Protein AF-A0A9X4KJI0-F1 (afdb_monomer)

Structure (mmCIF, N/CA/C/O backbone):
data_AF-A0A9X4KJI0-F1
#
_entry.id   AF-A0A9X4KJI0-F1
#
loop_
_atom_site.group_PDB
_atom_site.id
_atom_site.type_symbol
_atom_site.label_atom_id
_atom_site.label_alt_id
_atom_site.label_comp_id
_atom_site.label_asym_id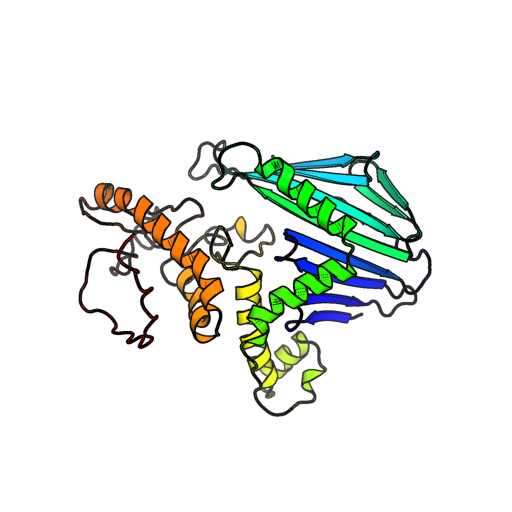
_atom_site.label_entity_id
_atom_site.label_seq_id
_atom_site.pdbx_PDB_ins_code
_atom_site.Cartn_x
_atom_site.Cartn_y
_atom_site.Cartn_z
_atom_site.occupancy
_atom_site.B_iso_or_equiv
_atom_site.auth_seq_id
_atom_site.auth_comp_id
_atom_site.auth_asym_id
_atom_site.auth_atom_id
_atom_site.pdbx_PDB_model_num
ATOM 1 N N . MET A 1 1 ? -2.055 -10.958 25.029 1.00 87.56 1 MET A N 1
ATOM 2 C CA . MET A 1 1 ? -2.330 -10.047 23.906 1.00 87.56 1 MET A CA 1
ATOM 3 C C . MET A 1 1 ? -2.123 -10.845 22.645 1.00 87.56 1 MET A C 1
ATOM 5 O O . MET A 1 1 ? -1.211 -11.667 22.618 1.00 87.56 1 MET A O 1
ATOM 9 N N . THR A 1 2 ? -2.909 -10.594 21.612 1.00 92.44 2 THR A N 1
ATOM 10 C CA . THR A 1 2 ? -2.775 -11.272 20.323 1.00 92.44 2 THR A CA 1
ATOM 11 C C . THR A 1 2 ? -2.597 -10.244 19.217 1.00 92.44 2 THR A C 1
ATOM 13 O O . THR A 1 2 ? -3.123 -9.131 19.290 1.00 92.44 2 THR A O 1
ATOM 16 N N . ARG A 1 3 ? -1.803 -10.603 18.208 1.00 95.56 3 ARG A N 1
ATOM 17 C CA . ARG A 1 3 ? -1.672 -9.859 16.956 1.00 95.56 3 ARG A CA 1
ATOM 18 C C . ARG A 1 3 ? -1.648 -10.855 15.812 1.00 95.56 3 ARG A C 1
ATOM 20 O O . ARG A 1 3 ? -0.972 -11.875 15.919 1.00 95.56 3 ARG A O 1
ATOM 27 N N . GLU A 1 4 ? -2.346 -10.543 14.738 1.00 96.38 4 GLU A N 1
ATOM 28 C CA . GLU A 1 4 ? -2.443 -11.412 13.575 1.00 96.38 4 GLU A CA 1
ATOM 29 C C . GLU A 1 4 ? -2.526 -10.593 12.291 1.00 96.38 4 GLU A C 1
ATOM 31 O O . GLU A 1 4 ? -2.974 -9.446 12.285 1.00 96.38 4 GLU A O 1
ATOM 36 N N . LEU A 1 5 ? -2.057 -11.202 11.209 1.00 98.06 5 LEU A N 1
ATOM 37 C CA . LEU A 1 5 ? -2.334 -10.782 9.847 1.00 98.06 5 LEU A CA 1
ATOM 38 C C . LEU A 1 5 ? -3.052 -11.955 9.185 1.00 98.06 5 LEU A C 1
ATOM 40 O O . LEU A 1 5 ? -2.433 -12.988 8.929 1.00 98.06 5 LEU A O 1
ATOM 44 N N . ASP A 1 6 ? -4.346 -11.798 8.939 1.00 97.94 6 ASP A N 1
ATOM 45 C CA . ASP A 1 6 ? -5.147 -12.810 8.262 1.00 97.94 6 ASP A CA 1
ATOM 46 C C . ASP A 1 6 ? -4.944 -12.690 6.747 1.00 97.94 6 ASP A C 1
ATOM 48 O O . ASP A 1 6 ? -5.342 -11.703 6.123 1.00 97.94 6 ASP A O 1
ATOM 52 N N . LEU A 1 7 ? -4.315 -13.703 6.143 1.00 98.12 7 LEU A N 1
ATOM 53 C CA . LEU A 1 7 ? -4.046 -13.717 4.707 1.00 98.12 7 LEU A CA 1
ATOM 54 C C . LEU A 1 7 ? -5.302 -13.939 3.863 1.00 98.12 7 LEU A C 1
ATOM 56 O O . LEU A 1 7 ? -5.271 -13.603 2.685 1.00 98.12 7 LEU A O 1
ATOM 60 N N . GLU A 1 8 ? -6.402 -14.463 4.410 1.00 97.44 8 GLU A N 1
ATOM 61 C CA . GLU A 1 8 ? -7.646 -14.642 3.652 1.00 97.44 8 GLU A CA 1
ATOM 62 C C . GLU A 1 8 ? -8.425 -13.344 3.455 1.00 97.44 8 GLU A C 1
ATOM 64 O O . GLU A 1 8 ? -9.220 -13.225 2.513 1.00 97.44 8 GLU A O 1
ATOM 69 N N . THR A 1 9 ? -8.227 -12.391 4.361 1.00 98.44 9 THR A N 1
ATOM 70 C CA . THR A 1 9 ? -8.944 -11.113 4.385 1.00 98.44 9 THR A CA 1
ATOM 71 C C . THR A 1 9 ? -8.022 -9.906 4.210 1.00 98.44 9 THR A C 1
ATOM 73 O O . THR A 1 9 ? -8.511 -8.806 3.959 1.00 98.44 9 THR A O 1
ATOM 76 N N . ALA A 1 10 ? -6.701 -10.101 4.293 1.00 98.50 10 ALA A N 1
ATOM 77 C CA . ALA A 1 10 ? -5.693 -9.043 4.320 1.00 98.50 10 ALA A CA 1
ATOM 78 C C . ALA A 1 10 ? -5.975 -7.997 5.412 1.00 98.50 10 ALA A C 1
ATOM 80 O O . ALA A 1 10 ? -5.885 -6.790 5.174 1.00 98.50 10 ALA A O 1
ATOM 81 N N . LEU A 1 11 ? -6.347 -8.476 6.602 1.00 98.44 11 LEU A N 1
ATOM 82 C CA . LEU A 1 11 ? -6.628 -7.656 7.777 1.00 98.44 11 LEU A CA 1
ATOM 83 C C . LEU A 1 11 ? -5.548 -7.881 8.830 1.00 98.44 11 LEU A C 1
ATOM 85 O O . LEU A 1 11 ? -5.240 -9.015 9.197 1.00 98.44 11 LEU A O 1
ATOM 89 N N . TYR A 1 12 ? -4.993 -6.788 9.344 1.00 98.38 12 TYR A N 1
ATOM 90 C CA . TYR A 1 12 ? -4.248 -6.817 10.594 1.00 98.38 12 TYR A CA 1
ATOM 91 C C . TYR A 1 12 ? -5.228 -6.696 11.755 1.00 98.38 12 TYR A C 1
ATOM 93 O O . TYR A 1 12 ? -6.051 -5.779 11.754 1.00 98.38 12 TYR A O 1
ATOM 101 N N . ALA A 1 13 ? -5.091 -7.542 12.771 1.00 97.69 13 ALA A N 1
ATOM 102 C CA . ALA A 1 13 ? -5.851 -7.434 14.006 1.00 97.69 13 ALA A CA 1
ATOM 103 C C . ALA A 1 13 ? -4.946 -7.494 15.240 1.00 97.69 13 ALA A C 1
ATOM 105 O O . ALA A 1 13 ? -3.906 -8.152 15.267 1.00 97.69 13 ALA A O 1
ATOM 106 N N . PHE A 1 14 ? -5.355 -6.783 16.286 1.00 96.94 14 PHE A N 1
ATOM 107 C CA . PHE A 1 14 ? -4.741 -6.802 17.607 1.00 96.94 14 PHE A CA 1
ATOM 108 C C . PHE A 1 14 ? -5.824 -6.836 18.680 1.00 96.94 14 PHE A C 1
ATOM 110 O O . PHE A 1 14 ? -6.785 -6.070 18.600 1.00 96.94 14 PHE A O 1
ATOM 117 N N . SER A 1 15 ? -5.628 -7.647 19.718 1.00 95.00 15 SER A N 1
ATOM 118 C CA . SER A 1 15 ? -6.463 -7.651 20.922 1.00 95.00 15 SER A CA 1
ATOM 119 C C . SER A 1 15 ? -5.597 -7.632 22.179 1.00 95.00 15 SER A C 1
ATOM 121 O O . SER A 1 15 ? -4.632 -8.393 22.304 1.00 95.00 15 SER A O 1
ATOM 123 N N . SER A 1 16 ? -5.949 -6.776 23.137 1.00 93.06 16 SER A N 1
ATOM 124 C CA . SER A 1 16 ? -5.404 -6.843 24.493 1.00 93.06 16 SER A CA 1
ATOM 125 C C . SER A 1 16 ? -6.226 -7.796 25.366 1.00 93.06 16 SER A C 1
ATOM 127 O O . SER A 1 16 ? -7.436 -7.933 25.186 1.00 93.06 16 SER A O 1
ATOM 129 N N . ASP A 1 17 ? -5.560 -8.443 26.327 1.00 88.12 17 ASP A N 1
ATOM 130 C CA . ASP A 1 17 ? -6.188 -9.404 27.257 1.00 88.12 17 ASP A CA 1
ATOM 131 C C . ASP A 1 17 ? -6.434 -8.775 28.639 1.00 88.12 17 ASP A C 1
ATOM 133 O O . ASP A 1 17 ? -6.766 -9.449 29.613 1.00 88.12 17 ASP A O 1
ATOM 137 N N . ASP A 1 18 ? -6.203 -7.470 28.757 1.00 86.75 18 ASP A N 1
ATOM 138 C CA . ASP A 1 18 ? -6.430 -6.716 29.976 1.00 86.75 18 ASP A CA 1
ATOM 139 C C . ASP A 1 18 ? -7.900 -6.283 30.091 1.00 86.75 18 ASP A C 1
ATOM 141 O O . ASP A 1 18 ? -8.724 -6.465 29.195 1.00 86.75 18 ASP A O 1
ATOM 145 N N . ARG A 1 19 ? -8.247 -5.652 31.216 1.00 78.06 19 ARG A N 1
ATOM 146 C CA . ARG A 1 19 ? -9.625 -5.202 31.470 1.00 78.06 19 ARG A CA 1
ATOM 147 C C . ARG A 1 19 ? -10.110 -4.117 30.503 1.0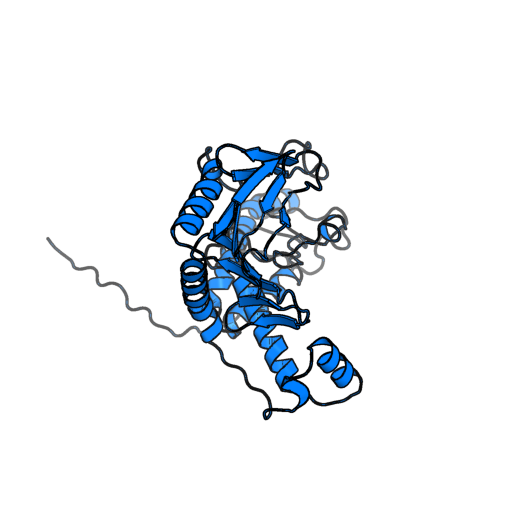0 78.06 19 ARG A C 1
ATOM 149 O O . ARG A 1 19 ? -11.311 -3.871 30.455 1.00 78.06 19 ARG A O 1
ATOM 156 N N . THR A 1 20 ? -9.210 -3.439 29.786 1.00 81.31 20 THR A N 1
ATOM 157 C CA . THR A 1 20 ? -9.602 -2.433 28.789 1.00 81.31 20 THR A CA 1
ATOM 158 C C . THR A 1 20 ? -10.114 -3.077 27.501 1.00 81.31 20 THR A C 1
ATOM 160 O O . THR A 1 20 ? -10.958 -2.479 26.825 1.00 81.31 20 THR A O 1
ATOM 163 N N . GLY A 1 21 ? -9.664 -4.301 27.192 1.00 90.50 21 GLY A N 1
ATOM 164 C CA . GLY A 1 21 ? -10.122 -5.087 26.047 1.00 90.50 21 GLY A CA 1
ATOM 165 C C . GLY A 1 21 ? -10.038 -4.309 24.736 1.00 90.50 21 GLY A C 1
ATOM 166 O O . GLY A 1 21 ? -11.014 -4.263 23.987 1.00 90.50 21 GLY A O 1
ATOM 167 N N . ILE A 1 22 ? -8.918 -3.619 24.507 1.00 94.75 22 ILE A N 1
ATOM 168 C CA . ILE A 1 22 ? -8.689 -2.831 23.299 1.00 94.75 22 ILE A CA 1
ATOM 169 C C . ILE A 1 22 ? -8.536 -3.773 22.115 1.00 94.75 22 ILE A C 1
ATOM 171 O O . ILE A 1 22 ? -7.668 -4.648 22.117 1.00 94.75 22 ILE A O 1
ATOM 175 N N . ARG A 1 23 ? -9.329 -3.532 21.071 1.00 96.81 23 ARG A N 1
ATOM 176 C CA . ARG A 1 23 ? -9.172 -4.194 19.777 1.00 96.81 23 ARG A CA 1
ATOM 177 C C . ARG A 1 23 ? -8.822 -3.181 18.709 1.00 96.81 23 ARG A C 1
ATOM 179 O O . ARG A 1 23 ? -9.367 -2.076 18.698 1.00 96.81 23 ARG A O 1
ATOM 186 N N . ARG A 1 24 ? -7.910 -3.563 17.822 1.00 97.00 24 ARG A N 1
ATOM 187 C CA . ARG A 1 24 ? -7.537 -2.781 16.644 1.00 97.00 24 ARG A CA 1
ATOM 188 C C . ARG A 1 24 ? -7.650 -3.662 15.417 1.00 97.00 24 ARG A C 1
ATOM 190 O O . ARG A 1 24 ? -7.168 -4.787 15.453 1.00 97.00 24 ARG A O 1
ATOM 197 N N . GLU A 1 25 ? -8.231 -3.135 14.356 1.00 98.25 25 GLU A N 1
ATOM 198 C CA . GLU A 1 25 ? -8.211 -3.745 13.027 1.00 98.25 25 GLU A CA 1
ATOM 199 C C . GLU A 1 25 ? -7.651 -2.709 12.044 1.00 98.25 25 GLU A C 1
ATOM 201 O O . GLU A 1 25 ? -7.926 -1.516 12.196 1.00 98.25 25 GLU A O 1
ATOM 206 N N . ALA A 1 26 ? -6.828 -3.120 11.080 1.00 98.56 26 ALA A N 1
ATOM 207 C CA . ALA A 1 26 ? -6.275 -2.232 10.061 1.00 98.56 26 ALA A CA 1
ATOM 208 C C . ALA A 1 26 ? -6.169 -2.920 8.697 1.00 98.56 26 ALA A C 1
ATOM 210 O O . ALA A 1 26 ? -5.887 -4.114 8.612 1.00 98.56 26 ALA A O 1
ATOM 211 N N . LEU A 1 27 ? -6.376 -2.140 7.637 1.00 98.69 27 LEU A N 1
ATOM 212 C CA . LEU A 1 27 ? -6.349 -2.590 6.248 1.00 98.69 27 LEU A CA 1
ATOM 213 C C . LEU A 1 27 ? -5.890 -1.471 5.309 1.00 98.69 27 LEU A C 1
ATOM 215 O O . LEU A 1 27 ? -5.998 -0.290 5.642 1.00 98.69 27 LEU A O 1
ATOM 219 N N . ALA A 1 28 ? -5.418 -1.843 4.121 1.00 98.56 28 ALA A N 1
ATOM 220 C CA . ALA A 1 28 ? -5.140 -0.926 3.017 1.00 98.56 28 ALA A CA 1
ATOM 221 C C . ALA A 1 28 ? -6.080 -1.260 1.849 1.00 98.56 28 ALA A C 1
ATOM 223 O O . ALA A 1 28 ? -5.807 -2.177 1.076 1.00 98.56 28 ALA A O 1
ATOM 224 N N . SER A 1 29 ? -7.202 -0.540 1.758 1.00 98.69 29 SER A N 1
ATOM 225 C CA . SER A 1 29 ? -8.259 -0.795 0.775 1.00 98.69 29 SER A CA 1
ATOM 226 C C . SER A 1 29 ? -7.857 -0.245 -0.584 1.00 98.69 29 SER A C 1
ATOM 228 O O . SER A 1 29 ? -7.798 0.971 -0.782 1.00 98.69 29 SER A O 1
ATOM 230 N N . HIS A 1 30 ? -7.627 -1.147 -1.539 1.00 98.50 30 HIS A N 1
ATOM 231 C CA . HIS A 1 30 ? -7.505 -0.789 -2.954 1.00 98.50 30 HIS A CA 1
ATOM 232 C C . HIS A 1 30 ? -8.827 -0.232 -3.498 1.00 98.50 30 HIS A C 1
ATOM 234 O O . HIS A 1 30 ? -8.824 0.801 -4.161 1.00 98.50 30 HIS A O 1
ATOM 240 N N . ALA A 1 31 ? -9.954 -0.849 -3.125 1.00 98.44 31 ALA A N 1
ATOM 241 C CA . ALA A 1 31 ? -11.290 -0.458 -3.572 1.00 98.44 31 ALA A CA 1
ATOM 242 C C . ALA A 1 31 ? -11.672 0.984 -3.184 1.00 98.44 31 ALA A C 1
ATOM 244 O O . ALA A 1 31 ? -12.387 1.658 -3.926 1.00 98.44 31 ALA A O 1
ATOM 245 N N . ASP A 1 32 ? -11.194 1.463 -2.031 1.00 98.56 32 ASP A N 1
ATOM 246 C CA . ASP A 1 32 ? -11.504 2.802 -1.512 1.00 98.56 32 ASP A CA 1
ATOM 247 C C . ASP A 1 32 ? -10.340 3.796 -1.618 1.00 98.56 32 ASP A C 1
ATOM 249 O O . ASP A 1 32 ? -10.544 4.997 -1.422 1.00 98.56 32 ASP A O 1
ATOM 253 N N . GLY A 1 33 ? -9.129 3.325 -1.927 1.00 98.00 33 GLY A N 1
ATOM 254 C CA . GLY A 1 33 ? -7.930 4.158 -2.018 1.00 98.00 33 GLY A CA 1
ATOM 255 C C . GLY A 1 33 ? -7.486 4.745 -0.675 1.00 98.00 33 GLY A C 1
ATOM 256 O O . GLY A 1 33 ? -7.006 5.879 -0.631 1.00 98.00 33 GLY A O 1
ATOM 257 N N . VAL A 1 34 ? -7.673 4.008 0.427 1.00 98.75 34 VAL A N 1
ATOM 258 C CA . VAL A 1 34 ? -7.323 4.457 1.787 1.00 98.75 34 VAL A CA 1
ATOM 259 C C . VAL A 1 34 ? -6.695 3.340 2.619 1.00 98.75 34 VAL A C 1
ATOM 261 O O . VAL A 1 34 ? -7.062 2.172 2.506 1.00 98.75 34 VAL A O 1
ATOM 264 N N . ILE A 1 35 ? -5.809 3.711 3.540 1.00 98.69 35 ILE A N 1
ATOM 265 C CA . ILE A 1 35 ? -5.521 2.901 4.726 1.00 98.69 35 ILE A CA 1
ATOM 266 C C . ILE A 1 35 ? -6.603 3.219 5.756 1.00 98.69 35 ILE A C 1
ATOM 268 O O . ILE A 1 35 ? -6.843 4.387 6.064 1.00 98.69 35 ILE A O 1
ATOM 272 N N . ALA A 1 36 ? -7.255 2.192 6.289 1.00 98.62 36 ALA A N 1
ATOM 273 C CA . ALA A 1 36 ? -8.315 2.328 7.275 1.00 98.62 36 ALA A CA 1
ATOM 274 C C . ALA A 1 36 ? -7.983 1.524 8.532 1.00 98.62 36 ALA A C 1
ATOM 276 O O . ALA A 1 36 ? -7.525 0.386 8.450 1.00 98.62 36 ALA A O 1
ATOM 277 N N . GLY A 1 37 ? -8.256 2.096 9.700 1.00 98.06 37 GLY A N 1
ATOM 278 C CA . GLY A 1 37 ? -8.137 1.422 10.986 1.00 98.06 37 GLY A CA 1
ATOM 279 C C . GLY A 1 37 ? -9.365 1.641 11.856 1.00 98.06 37 GLY A C 1
ATOM 280 O O . GLY A 1 37 ? -9.947 2.724 11.835 1.00 98.06 37 GLY A O 1
ATOM 281 N N . SER A 1 38 ? -9.734 0.634 12.642 1.00 98.00 38 SER A N 1
ATOM 282 C CA . SER A 1 38 ? -10.751 0.732 13.690 1.00 98.00 38 SER A CA 1
ATOM 283 C C . SER A 1 38 ? -10.146 0.398 15.044 1.00 98.00 38 SER A C 1
ATOM 285 O O . SER A 1 38 ? -9.343 -0.527 15.167 1.00 98.00 38 SER A O 1
ATOM 287 N N . LEU A 1 39 ? -10.511 1.176 16.059 1.00 97.62 39 LEU A N 1
ATOM 288 C CA . LEU A 1 39 ? -10.138 0.977 17.450 1.00 97.62 39 LEU A CA 1
ATOM 289 C C . LEU A 1 39 ? -11.410 0.908 18.287 1.00 97.62 39 LEU A C 1
ATOM 291 O O . LEU A 1 39 ? -12.232 1.820 18.236 1.00 97.62 39 LEU A O 1
ATOM 295 N N . THR A 1 40 ? -11.539 -0.138 19.096 1.00 97.06 40 THR A N 1
ATOM 296 C CA . THR A 1 40 ? -12.669 -0.341 20.013 1.00 97.06 40 THR A CA 1
ATOM 297 C C . THR A 1 40 ? -12.162 -0.718 21.401 1.00 97.06 40 THR A C 1
ATOM 299 O O . THR A 1 40 ? -11.015 -1.144 21.561 1.00 97.06 40 THR A O 1
ATOM 302 N N . SER A 1 41 ? -13.012 -0.558 22.414 1.00 94.81 41 SER A N 1
ATOM 303 C CA . SER A 1 41 ? -12.757 -1.001 23.788 1.00 94.81 41 SER A CA 1
ATOM 304 C C . SER A 1 41 ? -13.929 -1.833 24.302 1.00 94.81 41 SER A C 1
ATOM 306 O O . SER A 1 41 ? -15.073 -1.622 23.907 1.00 94.81 41 SER A O 1
ATOM 308 N N . ALA A 1 42 ? -13.662 -2.748 25.236 1.00 92.31 42 ALA A N 1
ATOM 309 C CA . ALA A 1 42 ? -14.712 -3.448 25.975 1.00 92.31 42 ALA A CA 1
ATOM 310 C C . ALA A 1 42 ? -15.491 -2.526 26.939 1.00 92.31 42 ALA A C 1
ATOM 312 O O . ALA A 1 42 ? -16.563 -2.896 27.418 1.00 92.31 42 ALA A O 1
ATOM 313 N N . ARG A 1 43 ? -14.962 -1.332 27.243 1.00 91.06 43 ARG A N 1
ATOM 314 C CA . ARG A 1 43 ? -15.595 -0.331 28.105 1.00 91.06 43 ARG A CA 1
ATOM 315 C C . ARG A 1 43 ? -16.163 0.811 27.260 1.00 91.06 43 ARG A C 1
ATOM 317 O O . ARG A 1 43 ? -15.449 1.374 26.436 1.00 91.06 43 ARG A O 1
ATOM 324 N N . ALA A 1 44 ? -17.402 1.211 27.547 1.00 91.44 44 ALA A N 1
ATOM 325 C CA . ALA A 1 44 ? -17.989 2.421 26.973 1.00 91.44 44 ALA A CA 1
ATOM 326 C C . ALA A 1 44 ? -17.125 3.658 27.289 1.00 91.44 44 ALA A C 1
ATOM 328 O O . ALA A 1 44 ? -16.672 3.837 28.426 1.00 91.44 44 ALA A O 1
ATOM 329 N N . GLY A 1 45 ? -16.863 4.480 26.278 1.00 95.06 45 GLY A N 1
ATOM 330 C CA . GLY A 1 45 ? -15.932 5.604 26.337 1.00 95.06 45 GLY A CA 1
ATOM 331 C C . GLY A 1 45 ? -14.473 5.204 26.59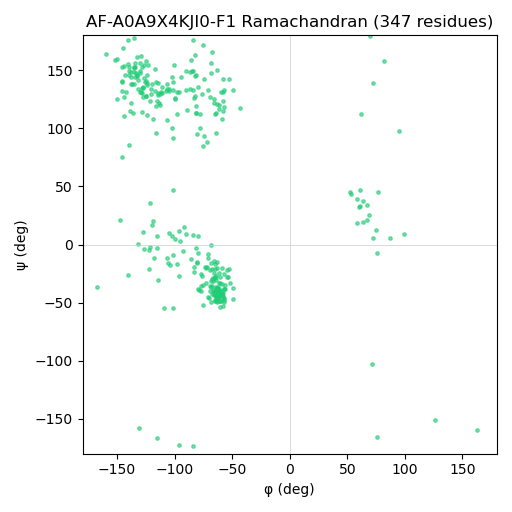6 1.00 95.06 45 GLY A C 1
ATOM 332 O O . GLY A 1 45 ? -13.689 6.019 27.081 1.00 95.06 45 GLY A O 1
ATOM 333 N N . GLY A 1 46 ? -14.103 3.944 26.351 1.00 94.88 46 GLY A N 1
ATOM 334 C CA . GLY A 1 46 ? -12.784 3.391 26.666 1.00 94.88 46 GLY A CA 1
ATOM 335 C C . GLY A 1 46 ? -11.673 3.732 25.668 1.00 94.88 46 GLY A C 1
ATOM 336 O O . GLY A 1 46 ? -10.510 3.438 25.937 1.00 94.88 46 GLY A O 1
ATOM 337 N N . VAL A 1 47 ? -11.992 4.354 24.529 1.00 96.44 47 VAL A N 1
ATOM 338 C CA . VAL A 1 47 ? -11.024 4.723 23.490 1.00 96.44 47 VAL A CA 1
ATOM 339 C C . VAL A 1 47 ? -10.634 6.190 23.647 1.00 96.44 47 VAL A C 1
ATOM 341 O O . VAL A 1 47 ? -11.430 7.103 23.435 1.00 96.44 47 VAL A O 1
ATOM 344 N N . SER A 1 48 ? -9.380 6.433 24.026 1.00 96.56 48 SER A N 1
ATOM 345 C CA . SER A 1 48 ? -8.775 7.768 24.035 1.00 96.56 48 SER A CA 1
ATOM 346 C C . SER A 1 48 ? -7.323 7.685 23.588 1.00 96.56 48 SER A C 1
ATOM 348 O O . SER A 1 48 ? -6.575 6.831 24.064 1.00 96.56 48 SER A O 1
ATOM 350 N N . PHE A 1 49 ? -6.921 8.543 22.656 1.00 96.38 49 PHE A N 1
ATOM 351 C CA . PHE A 1 49 ? -5.556 8.571 22.135 1.00 96.38 49 PHE A CA 1
ATOM 352 C C . PHE A 1 49 ? -5.231 9.914 21.488 1.00 96.38 49 PHE A C 1
ATOM 354 O O . PHE A 1 49 ? -6.108 10.710 21.165 1.00 96.38 49 PHE A O 1
ATOM 361 N N . THR A 1 50 ? -3.939 10.156 21.278 1.00 97.00 50 THR A N 1
ATOM 362 C CA . THR A 1 50 ? -3.445 11.281 20.483 1.00 97.00 50 THR A CA 1
ATOM 363 C C . THR A 1 50 ? -2.759 10.749 19.233 1.00 97.00 50 THR A C 1
ATOM 365 O O . THR A 1 50 ? -1.900 9.876 19.328 1.00 97.00 50 THR A O 1
ATOM 368 N N . LEU A 1 51 ? -3.124 11.290 18.074 1.00 96.19 51 LEU A N 1
ATOM 369 C CA . LEU A 1 51 ? -2.541 10.984 16.775 1.00 96.19 51 LEU A CA 1
ATOM 370 C C . LEU A 1 51 ? -1.766 12.198 16.260 1.00 96.19 51 LEU A C 1
ATOM 372 O O . LEU A 1 51 ? -2.270 13.322 16.259 1.00 96.19 51 LEU A O 1
ATOM 376 N N . ALA A 1 52 ? -0.539 11.961 15.809 1.00 94.75 52 ALA A N 1
ATOM 377 C CA . ALA A 1 52 ? 0.319 12.955 15.180 1.00 94.75 52 ALA A CA 1
ATOM 378 C C . ALA A 1 52 ? 1.068 12.316 14.005 1.00 94.75 52 ALA A C 1
ATOM 380 O O . ALA A 1 52 ? 1.277 11.103 14.002 1.00 94.75 52 ALA A O 1
ATOM 381 N N . LEU A 1 53 ? 1.487 13.136 13.041 1.00 93.44 53 LEU A N 1
ATOM 382 C CA . LEU A 1 53 ? 2.408 12.726 11.983 1.00 93.44 53 LEU A CA 1
ATOM 383 C C . LEU A 1 53 ? 3.736 13.451 12.142 1.00 93.44 53 LEU A C 1
ATOM 385 O O . LEU A 1 53 ? 3.767 14.682 12.226 1.00 93.44 53 LEU A O 1
ATOM 389 N N . GLU A 1 54 ? 4.812 12.675 12.128 1.00 89.12 54 GLU A N 1
ATOM 390 C CA . GLU A 1 54 ? 6.183 13.159 12.195 1.00 89.12 54 GLU A CA 1
ATOM 391 C C . GLU A 1 54 ? 6.894 12.867 10.873 1.00 89.12 54 GLU A C 1
ATOM 393 O O . GLU A 1 54 ? 6.979 11.723 10.425 1.00 89.12 54 GLU A O 1
ATOM 398 N N . GLY A 1 55 ? 7.385 13.924 10.231 1.00 85.31 55 GLY A N 1
ATOM 399 C CA . GLY A 1 55 ? 8.183 13.809 9.020 1.00 85.31 55 GLY A CA 1
ATOM 400 C C . GLY A 1 55 ? 9.620 13.450 9.343 1.00 85.31 55 GLY A C 1
ATOM 401 O O . GLY A 1 55 ? 10.236 14.067 10.204 1.00 85.31 55 GLY A O 1
ATOM 402 N N . ARG A 1 56 ? 10.189 12.504 8.593 1.00 82.62 56 ARG A N 1
ATOM 403 C CA . ARG A 1 56 ? 11.606 12.112 8.715 1.00 82.62 56 ARG A CA 1
ATOM 404 C C . ARG A 1 56 ? 12.521 12.821 7.707 1.00 82.62 56 ARG A C 1
ATOM 406 O O . ARG A 1 5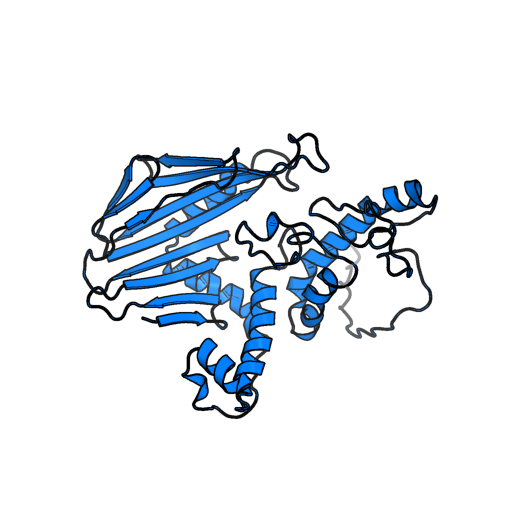6 ? 13.666 12.411 7.520 1.00 82.62 56 ARG A O 1
ATOM 413 N N . THR A 1 57 ? 12.003 13.845 7.030 1.00 80.69 57 THR A N 1
ATOM 414 C CA . THR A 1 57 ? 12.674 14.598 5.960 1.00 80.69 57 THR A CA 1
ATOM 415 C C . THR A 1 57 ? 12.465 16.093 6.155 1.00 80.69 57 THR A C 1
ATOM 417 O O . THR A 1 57 ? 11.389 16.504 6.580 1.00 80.69 57 THR A O 1
ATOM 420 N N . GLU A 1 58 ? 13.433 16.909 5.742 1.00 84.25 58 GLU A N 1
ATOM 421 C CA . GLU A 1 58 ? 13.388 18.374 5.890 1.00 84.25 58 GLU A CA 1
ATOM 422 C C . GLU A 1 58 ? 12.206 19.038 5.165 1.00 84.25 58 GLU A C 1
ATOM 424 O O . GLU A 1 58 ? 11.727 20.092 5.573 1.00 84.25 58 GLU A O 1
ATOM 429 N N . ARG A 1 59 ? 11.717 18.420 4.084 1.00 90.69 59 ARG A N 1
ATOM 430 C CA . ARG A 1 59 ? 10.618 18.935 3.258 1.00 90.69 59 ARG A CA 1
ATOM 431 C C . ARG A 1 59 ? 9.295 18.232 3.570 1.00 90.69 59 ARG A C 1
ATOM 433 O O . ARG A 1 59 ? 8.606 17.798 2.650 1.00 90.69 59 ARG A O 1
ATOM 440 N N . PHE A 1 60 ? 8.966 18.095 4.852 1.00 94.25 60 PHE A N 1
ATOM 441 C CA . PHE A 1 60 ? 7.688 17.561 5.320 1.00 94.25 60 PHE A CA 1
ATOM 442 C C . PHE A 1 60 ? 7.037 18.525 6.306 1.00 94.25 60 PHE A C 1
ATOM 444 O O . PHE A 1 60 ? 7.685 19.015 7.229 1.00 94.25 60 PHE A O 1
ATOM 451 N N . THR A 1 61 ? 5.741 18.760 6.142 1.00 94.81 61 THR A N 1
ATOM 452 C CA . THR A 1 61 ? 4.934 19.534 7.083 1.00 94.81 61 THR A CA 1
ATOM 453 C C . THR A 1 61 ? 3.630 18.808 7.368 1.00 94.81 61 THR A C 1
ATOM 455 O O . THR A 1 61 ? 3.085 18.126 6.504 1.00 94.81 61 THR A O 1
ATOM 458 N N . SER A 1 62 ? 3.117 18.958 8.588 1.00 95.69 62 SER A N 1
ATOM 459 C CA . SER A 1 62 ? 1.800 18.462 8.974 1.00 95.69 62 SER A CA 1
ATOM 460 C C . SER A 1 62 ? 1.035 19.523 9.760 1.00 95.69 62 SER A C 1
ATOM 462 O O . SER A 1 62 ? 1.611 20.313 10.511 1.00 95.69 62 SER A O 1
ATOM 464 N N . THR A 1 63 ? -0.277 19.574 9.557 1.00 94.88 63 THR A N 1
ATOM 465 C CA . THR A 1 63 ? -1.184 20.500 10.238 1.00 94.88 63 THR A CA 1
ATOM 466 C C . THR A 1 63 ? -2.455 19.766 10.630 1.00 94.88 63 THR A C 1
ATOM 468 O O . THR A 1 63 ? -2.922 18.888 9.912 1.00 94.88 63 THR A O 1
ATOM 471 N N . ALA A 1 64 ? -3.024 20.114 11.780 1.00 95.12 64 ALA A N 1
ATOM 472 C CA . ALA A 1 64 ? -4.308 19.588 12.223 1.00 95.12 64 ALA A CA 1
ATOM 473 C C . ALA A 1 64 ? -5.306 20.743 12.295 1.00 95.12 64 ALA A C 1
ATOM 475 O O . ALA A 1 64 ? -5.041 21.736 12.973 1.00 95.12 64 ALA A O 1
ATOM 476 N N . ASP A 1 65 ? -6.418 20.616 11.579 1.00 90.62 65 ASP A N 1
ATOM 477 C CA . ASP A 1 65 ? -7.456 21.635 11.478 1.00 90.62 65 ASP A CA 1
ATOM 478 C C . ASP A 1 65 ? -8.500 21.455 12.599 1.00 90.62 65 ASP A C 1
ATOM 480 O O . ASP A 1 65 ? -9.212 20.444 12.618 1.00 90.62 65 ASP A O 1
ATOM 484 N N . PRO A 1 66 ? -8.630 22.422 13.530 1.00 78.50 66 PRO A N 1
ATOM 485 C CA . PRO A 1 66 ? -9.609 22.358 14.614 1.00 78.50 66 PRO A CA 1
ATOM 486 C C . PRO A 1 66 ? -11.066 22.414 14.162 1.00 78.50 66 PRO A C 1
ATOM 488 O O . PRO A 1 66 ? -11.925 21.931 14.897 1.00 78.50 66 PRO A O 1
ATOM 491 N N . ALA A 1 67 ? -11.360 22.996 12.996 1.00 79.25 67 ALA A N 1
ATOM 492 C CA . ALA A 1 67 ? -12.727 23.122 12.500 1.00 79.25 67 ALA A CA 1
ATOM 493 C C . ALA A 1 67 ? -13.248 21.802 11.923 1.00 79.25 67 ALA A C 1
ATOM 495 O O . ALA A 1 67 ? -14.424 21.479 12.078 1.00 79.25 67 ALA A O 1
ATOM 496 N N . THR A 1 68 ? -12.371 21.038 11.271 1.00 79.44 68 THR A N 1
ATOM 497 C CA . THR A 1 68 ? -12.746 19.796 10.582 1.00 79.44 68 THR A CA 1
ATOM 498 C C . THR A 1 68 ? -12.337 18.533 11.339 1.00 79.44 68 THR A C 1
ATOM 500 O O . THR A 1 68 ? -12.873 17.463 11.064 1.00 79.44 68 THR A O 1
ATOM 503 N N . GLY A 1 69 ? -11.416 18.627 12.306 1.00 80.06 69 GLY A N 1
ATOM 504 C CA . GLY A 1 69 ? -10.871 17.457 13.004 1.00 80.06 69 GLY A CA 1
ATOM 505 C C . GLY A 1 69 ? -9.992 16.589 12.100 1.00 80.06 69 GLY A C 1
ATOM 506 O O . GLY A 1 69 ? -9.869 15.385 12.324 1.00 80.06 69 GLY A O 1
ATOM 507 N N . VAL A 1 70 ? -9.403 17.193 11.063 1.00 91.94 70 VAL A N 1
ATOM 508 C CA . VAL A 1 70 ? -8.613 16.498 10.046 1.00 91.94 70 VAL A CA 1
ATOM 509 C C . VAL A 1 70 ? -7.157 16.937 10.108 1.00 91.94 70 VAL A C 1
ATOM 511 O O . VAL A 1 70 ? -6.854 18.120 10.262 1.00 91.94 70 VAL A O 1
ATOM 514 N N . LEU A 1 71 ? -6.245 15.980 9.966 1.00 96.31 71 LEU A N 1
ATOM 515 C CA . LEU A 1 71 ? -4.814 16.226 9.854 1.00 96.31 71 LEU A CA 1
ATOM 516 C C . LEU A 1 71 ? -4.398 16.121 8.384 1.00 96.31 71 LEU A C 1
ATOM 518 O O . LEU A 1 71 ? -4.791 15.194 7.683 1.00 96.31 71 LEU A O 1
ATOM 522 N N . SER A 1 72 ? -3.631 17.091 7.899 1.00 96.25 72 SER A N 1
ATOM 523 C CA . SER A 1 72 ? -3.060 17.096 6.546 1.00 96.25 72 SER A CA 1
ATOM 524 C C . SER A 1 72 ? -1.550 17.076 6.628 1.00 96.25 72 SER A C 1
ATOM 526 O O . SER A 1 72 ? -0.978 17.603 7.585 1.00 96.25 72 SER A O 1
ATOM 528 N N . PHE A 1 73 ? -0.906 16.509 5.621 1.00 95.81 73 PHE A N 1
ATOM 529 C CA . PHE A 1 73 ? 0.532 16.617 5.464 1.00 95.81 73 PHE A CA 1
ATOM 530 C C . PHE A 1 73 ? 0.911 16.869 4.014 1.00 95.81 73 PHE A C 1
ATOM 532 O O . PHE A 1 73 ? 0.246 16.387 3.103 1.00 95.81 73 PHE A O 1
ATOM 539 N N . ALA A 1 74 ? 2.009 17.593 3.833 1.00 96.06 74 ALA A N 1
ATOM 540 C CA . ALA A 1 74 ? 2.631 17.823 2.544 1.00 96.06 74 ALA A CA 1
ATOM 541 C C . ALA A 1 74 ? 4.099 17.405 2.621 1.00 96.06 74 ALA A C 1
ATOM 543 O O . ALA A 1 74 ? 4.785 17.653 3.616 1.00 96.06 74 ALA A O 1
ATOM 544 N N . GLY A 1 75 ? 4.584 16.767 1.563 1.00 94.75 75 GLY A N 1
ATOM 545 C CA . GLY A 1 75 ? 5.949 16.278 1.448 1.00 94.75 75 GLY A CA 1
ATOM 546 C C . GLY A 1 75 ? 6.565 16.619 0.097 1.00 94.75 75 GLY A C 1
ATOM 547 O O . GLY A 1 75 ? 5.864 16.798 -0.900 1.00 94.75 75 GLY A O 1
ATOM 548 N N . ARG A 1 76 ? 7.896 16.674 0.034 1.00 93.00 76 ARG A N 1
ATOM 549 C CA . ARG A 1 76 ? 8.633 16.653 -1.234 1.00 93.00 76 ARG A CA 1
ATOM 550 C C . ARG A 1 76 ? 9.834 15.725 -1.125 1.00 93.00 76 ARG A C 1
ATOM 552 O O . ARG A 1 76 ? 10.785 16.027 -0.409 1.00 93.00 76 ARG A O 1
ATOM 559 N N . ALA A 1 77 ? 9.794 14.626 -1.866 1.00 89.56 77 ALA A N 1
ATOM 560 C CA . ALA A 1 77 ? 10.923 13.731 -2.044 1.00 89.56 77 ALA A CA 1
ATOM 561 C C . ALA A 1 77 ? 11.840 14.306 -3.127 1.00 89.56 77 ALA A C 1
ATOM 563 O O . ALA A 1 77 ? 11.446 14.389 -4.286 1.00 89.56 77 ALA A O 1
ATOM 564 N N . THR A 1 78 ? 13.044 14.725 -2.747 1.00 87.62 78 THR A N 1
ATOM 565 C CA . THR A 1 78 ? 14.112 15.177 -3.655 1.00 87.62 78 THR A CA 1
ATOM 566 C C . THR A 1 78 ? 15.382 14.394 -3.361 1.00 87.62 78 THR A C 1
ATOM 568 O O . THR A 1 78 ? 15.584 13.968 -2.225 1.00 87.62 78 THR A O 1
ATOM 571 N N . GLU A 1 79 ? 16.264 14.267 -4.342 1.00 78.81 79 GLU A N 1
ATOM 572 C CA . GLU A 1 79 ? 17.580 13.645 -4.176 1.00 78.81 79 GLU A CA 1
ATOM 573 C C . GLU A 1 79 ? 18.677 14.554 -4.757 1.00 78.81 79 GLU A C 1
ATOM 575 O O . GLU A 1 79 ? 18.382 15.438 -5.563 1.00 78.81 79 GLU A O 1
ATOM 580 N N . THR A 1 80 ? 19.916 14.406 -4.284 1.00 76.31 80 THR A N 1
ATOM 581 C CA . THR A 1 80 ? 21.077 15.239 -4.666 1.00 76.31 80 THR A CA 1
ATOM 582 C C . THR A 1 80 ? 22.229 14.437 -5.277 1.00 76.31 80 THR A C 1
ATOM 584 O O . THR A 1 80 ? 23.258 15.004 -5.635 1.00 76.31 80 THR A O 1
ATOM 587 N N . MET A 1 81 ? 22.091 13.116 -5.366 1.00 73.81 81 MET A N 1
ATOM 588 C CA . MET A 1 81 ? 23.093 12.205 -5.909 1.00 73.81 81 MET A CA 1
ATOM 589 C C . MET A 1 81 ? 23.118 12.240 -7.443 1.00 73.81 81 MET A C 1
ATOM 591 O O . MET A 1 81 ? 24.193 12.207 -8.043 1.00 73.81 81 MET A O 1
ATOM 595 N N . HIS A 1 82 ? 21.950 12.323 -8.080 1.00 71.25 82 HIS A N 1
ATOM 596 C CA . HIS A 1 82 ? 21.776 12.335 -9.536 1.00 71.25 82 HIS A CA 1
ATOM 597 C C . HIS A 1 82 ? 20.929 13.521 -10.029 1.00 71.25 82 HIS A C 1
ATOM 599 O O . HIS A 1 82 ? 20.559 13.577 -11.203 1.00 71.25 82 HIS A O 1
ATOM 605 N N . SER A 1 83 ? 20.660 14.488 -9.149 1.00 77.88 83 SER A N 1
ATOM 606 C CA . SER A 1 83 ? 19.779 15.634 -9.370 1.00 77.88 83 SER A CA 1
ATOM 607 C C . SER A 1 83 ? 20.310 16.881 -8.649 1.00 77.88 83 SER A C 1
ATOM 609 O O . SER A 1 83 ? 21.225 16.818 -7.831 1.00 77.88 83 SER A O 1
ATOM 611 N N . ASP A 1 84 ? 19.722 18.038 -8.945 1.00 83.00 84 ASP A N 1
ATOM 612 C CA . ASP A 1 84 ? 20.057 19.347 -8.376 1.00 83.00 84 ASP A CA 1
ATOM 613 C C . ASP A 1 84 ? 19.460 19.595 -6.971 1.00 83.00 84 ASP A C 1
ATOM 615 O O . ASP A 1 84 ? 19.510 20.713 -6.448 1.00 83.00 84 ASP A O 1
ATOM 619 N N . GLY A 1 85 ? 18.846 18.578 -6.354 1.00 83.69 85 GLY A N 1
ATOM 620 C CA . GLY A 1 85 ? 18.136 18.709 -5.078 1.00 83.69 85 GLY A CA 1
ATOM 621 C C . GLY A 1 85 ? 16.803 19.458 -5.169 1.00 83.69 85 GLY A C 1
ATOM 622 O O . GLY A 1 85 ? 16.173 19.723 -4.136 1.00 83.69 85 GLY A O 1
ATOM 623 N N . GLN A 1 86 ? 16.361 19.809 -6.379 1.00 84.31 86 GLN A N 1
ATOM 624 C CA . GLN A 1 86 ? 15.077 20.444 -6.661 1.00 84.31 86 GLN A CA 1
ATOM 625 C C . GLN A 1 86 ? 14.165 19.528 -7.482 1.00 84.31 86 GLN A C 1
ATOM 627 O O . GLN A 1 86 ? 12.950 19.577 -7.292 1.00 84.31 86 GLN A O 1
ATOM 632 N N . CYS A 1 87 ? 14.685 18.654 -8.343 1.00 83.81 87 CYS A N 1
ATOM 633 C CA . CYS A 1 87 ? 13.843 17.664 -9.022 1.00 83.81 87 CYS A CA 1
ATOM 634 C C . CYS A 1 87 ? 13.422 16.530 -8.072 1.00 83.81 87 CYS A C 1
ATOM 636 O O . CYS A 1 87 ? 14.183 16.106 -7.198 1.00 83.81 87 CYS A O 1
ATOM 638 N N . GLY A 1 88 ? 12.183 16.057 -8.223 1.00 89.56 88 GLY A N 1
ATOM 639 C CA . GLY A 1 88 ? 11.613 15.047 -7.342 1.00 89.56 88 GLY A CA 1
ATOM 640 C C . GLY A 1 88 ? 10.094 14.966 -7.430 1.00 89.56 88 GLY A C 1
ATOM 641 O O . GLY A 1 88 ? 9.509 15.431 -8.403 1.00 89.56 88 GLY A O 1
ATOM 642 N N . VAL A 1 89 ? 9.477 14.398 -6.396 1.00 93.69 89 VAL A N 1
ATOM 643 C CA . VAL A 1 89 ? 8.033 14.145 -6.312 1.00 93.69 89 VAL A CA 1
ATOM 644 C C . VAL A 1 89 ? 7.453 14.876 -5.109 1.00 93.69 89 VAL A C 1
ATOM 646 O O . VAL A 1 89 ? 8.014 14.838 -4.010 1.00 93.69 89 VAL A O 1
ATOM 649 N N . ARG A 1 90 ? 6.331 15.559 -5.301 1.00 95.56 90 ARG A N 1
ATOM 650 C CA . ARG A 1 90 ? 5.524 16.137 -4.226 1.00 95.56 90 ARG A CA 1
ATOM 651 C C . ARG A 1 90 ? 4.489 15.124 -3.763 1.00 95.56 90 ARG A C 1
ATOM 653 O O . ARG A 1 90 ? 4.008 14.313 -4.546 1.00 95.56 90 ARG A O 1
ATOM 660 N N . ALA A 1 91 ? 4.147 15.197 -2.487 1.00 96.44 91 ALA A N 1
ATOM 661 C CA . ALA A 1 91 ? 3.121 14.380 -1.870 1.00 96.44 91 ALA A CA 1
ATOM 662 C C . ALA A 1 91 ? 2.175 15.262 -1.056 1.00 96.44 91 ALA A C 1
ATOM 664 O O . ALA A 1 91 ? 2.618 16.195 -0.389 1.00 96.44 91 ALA A O 1
ATOM 665 N N . GLU A 1 92 ? 0.893 14.934 -1.093 1.00 97.31 92 GLU A N 1
ATOM 666 C CA . GLU A 1 92 ? -0.147 15.490 -0.233 1.00 97.31 92 GLU A CA 1
ATOM 667 C C . GLU A 1 92 ? -0.858 14.309 0.416 1.00 97.31 92 GLU A C 1
ATOM 669 O O . GLU A 1 92 ? -1.046 13.260 -0.208 1.00 97.31 92 GLU A O 1
ATOM 674 N N . GLY A 1 93 ? -1.253 14.458 1.671 1.00 97.44 93 GLY A N 1
ATOM 675 C CA . GLY A 1 93 ? -1.995 13.420 2.355 1.00 97.44 93 GLY A CA 1
ATOM 676 C C . GLY A 1 93 ? -2.916 13.949 3.431 1.00 97.44 93 GLY A C 1
ATOM 677 O O . GLY A 1 93 ? -2.785 15.068 3.934 1.00 97.44 93 GLY A O 1
ATOM 678 N N . ARG A 1 94 ? -3.899 13.116 3.760 1.00 97.62 94 ARG A N 1
ATOM 679 C CA . ARG A 1 94 ? -5.012 13.453 4.642 1.00 97.62 94 ARG A CA 1
ATOM 680 C C . ARG A 1 94 ? -5.234 12.311 5.625 1.00 97.62 94 ARG A C 1
ATOM 682 O O . ARG A 1 94 ? -5.192 11.145 5.241 1.00 97.62 94 ARG A O 1
ATOM 689 N N . VAL A 1 95 ? -5.483 12.663 6.881 1.00 97.81 95 VAL A N 1
ATOM 690 C CA . VAL A 1 95 ? -5.846 11.754 7.967 1.00 97.81 95 VAL A CA 1
ATOM 691 C C . VAL A 1 95 ? -7.109 12.270 8.635 1.00 97.81 95 VAL A C 1
ATOM 693 O O . VAL A 1 95 ? -7.081 13.318 9.281 1.00 97.81 95 VAL A O 1
ATOM 696 N N . GLN A 1 96 ? -8.204 11.528 8.519 1.00 96.44 96 GLN A N 1
ATOM 697 C CA . GLN A 1 96 ? -9.461 11.847 9.193 1.00 96.44 96 GLN A CA 1
ATOM 698 C C . GLN A 1 96 ? -9.749 10.818 10.276 1.00 96.44 96 GLN A C 1
ATOM 700 O O . GLN A 1 96 ? -9.621 9.613 10.054 1.00 96.44 96 GLN A O 1
ATOM 705 N N . VAL A 1 97 ? -10.172 11.311 11.439 1.00 96.25 97 VAL A N 1
ATOM 706 C CA . VAL A 1 97 ? -10.588 10.472 12.560 1.00 96.25 97 VAL A CA 1
ATOM 707 C C . VAL A 1 97 ? -12.071 10.683 12.827 1.00 96.25 97 VAL A C 1
ATOM 709 O O . VAL A 1 97 ? -12.526 11.814 12.980 1.00 96.25 97 VAL A O 1
ATOM 712 N N . VAL A 1 98 ? -12.824 9.589 12.892 1.00 95.56 98 VAL A N 1
ATOM 713 C CA . VAL A 1 98 ? -14.249 9.590 13.240 1.00 95.56 98 VAL A CA 1
ATOM 714 C C . VAL A 1 98 ? -14.406 8.893 14.582 1.00 95.56 98 VAL A C 1
ATOM 716 O O . VAL A 1 98 ? -14.055 7.725 14.703 1.00 95.56 98 VAL A O 1
ATOM 719 N N . ALA A 1 99 ? -14.932 9.594 15.586 1.00 95.50 99 ALA A N 1
ATOM 720 C CA . ALA A 1 99 ? -15.202 9.030 16.907 1.00 95.50 99 ALA A CA 1
ATOM 721 C C . ALA A 1 99 ? -16.706 8.825 17.116 1.00 95.50 99 ALA A C 1
ATOM 723 O O . ALA A 1 99 ? -17.506 9.725 16.853 1.00 95.50 99 ALA A O 1
ATOM 724 N N . ARG A 1 100 ? -17.086 7.657 17.635 1.00 95.19 100 ARG A N 1
ATOM 725 C CA . ARG A 1 100 ? -18.448 7.338 18.083 1.00 95.19 100 ARG A CA 1
ATOM 726 C C . ARG A 1 100 ? -18.495 7.361 19.608 1.00 95.19 100 ARG A C 1
ATOM 728 O O . ARG A 1 100 ? -17.604 6.816 20.249 1.00 95.19 100 ARG A O 1
ATOM 735 N N . GLY A 1 101 ? -19.490 8.036 20.184 1.00 93.75 101 GLY A N 1
ATOM 736 C CA . GLY A 1 101 ? -19.659 8.161 21.643 1.00 93.75 101 GLY A CA 1
ATOM 737 C C . GLY A 1 101 ? -18.708 9.141 22.348 1.00 93.75 101 GLY A C 1
ATOM 738 O O . GLY A 1 101 ? -18.920 9.451 23.515 1.00 93.75 101 GLY A O 1
ATOM 739 N N . GLY A 1 102 ? -17.712 9.681 21.639 1.00 94.56 102 GLY A N 1
ATOM 740 C CA . GLY A 1 102 ? -16.709 10.609 22.170 1.00 94.56 102 GLY A CA 1
ATOM 741 C C . GLY A 1 102 ? -16.522 11.852 21.302 1.00 94.56 102 GLY A C 1
ATOM 742 O O . GLY A 1 102 ? -17.399 12.227 20.522 1.00 94.56 102 GLY A O 1
ATOM 743 N N . ARG A 1 103 ? -15.360 12.503 21.426 1.00 94.69 103 ARG A N 1
ATOM 744 C CA . ARG A 1 103 ? -15.016 13.712 20.658 1.00 94.69 103 ARG A CA 1
ATOM 745 C C . ARG A 1 103 ? -13.623 13.614 20.048 1.00 94.69 103 ARG A C 1
ATOM 747 O O . ARG A 1 103 ? -12.712 13.067 20.661 1.00 94.69 103 ARG A O 1
ATOM 754 N N . VAL A 1 104 ? -13.466 14.208 18.866 1.00 95.25 104 VAL A N 1
ATOM 755 C CA . VAL A 1 104 ? -12.167 14.488 18.243 1.00 95.25 104 VAL A CA 1
ATOM 756 C C . VAL A 1 104 ? -11.903 15.989 18.325 1.00 95.25 104 VAL A C 1
ATOM 758 O O . VAL A 1 104 ? -12.777 16.789 17.993 1.00 95.25 104 VAL A O 1
ATOM 761 N N . THR A 1 105 ? -10.712 16.385 18.766 1.00 95.12 105 THR A N 1
ATOM 762 C CA . THR A 1 105 ? -10.259 17.784 18.745 1.00 95.12 105 THR A CA 1
ATOM 763 C C . THR A 1 105 ? -8.878 17.889 18.112 1.00 95.12 105 THR A C 1
ATOM 765 O O . THR A 1 105 ? -8.079 16.961 18.214 1.00 95.12 105 THR A O 1
ATOM 768 N N . ALA A 1 106 ? -8.573 19.011 17.457 1.00 94.38 106 ALA A N 1
ATOM 769 C CA . ALA A 1 106 ? -7.216 19.290 16.995 1.00 94.38 106 ALA A CA 1
ATOM 770 C C . ALA A 1 106 ? -6.513 20.242 17.969 1.00 94.38 106 ALA A C 1
ATOM 772 O O . ALA A 1 106 ? -7.012 21.334 18.252 1.00 94.38 106 ALA A O 1
ATOM 773 N N . ARG A 1 107 ? -5.339 19.852 18.475 1.00 88.06 107 ARG A N 1
ATOM 774 C CA . ARG A 1 107 ? -4.532 20.676 19.383 1.00 88.06 107 ARG A CA 1
ATOM 775 C C . ARG A 1 107 ? -3.046 20.483 19.111 1.00 88.06 107 ARG A C 1
ATOM 777 O O . ARG A 1 107 ? -2.551 19.362 19.115 1.00 88.06 107 ARG A O 1
ATOM 784 N N . GLY A 1 108 ? -2.325 21.587 18.903 1.00 86.19 108 GLY A N 1
ATOM 785 C CA . GLY A 1 108 ? -0.865 21.569 18.745 1.00 86.19 108 GLY A CA 1
ATOM 786 C C . GLY A 1 108 ? -0.373 20.698 17.582 1.00 86.19 108 GLY A C 1
ATOM 787 O O . GLY A 1 108 ? 0.608 19.980 17.746 1.00 86.19 108 GLY A O 1
ATOM 788 N N . GLY A 1 109 ? -1.085 20.704 16.447 1.00 90.62 109 GLY A N 1
ATOM 789 C CA . GLY A 1 109 ? -0.751 19.876 15.277 1.00 90.62 109 GLY A CA 1
ATOM 790 C C . GLY A 1 109 ? -1.100 18.389 15.422 1.00 90.62 109 GLY A C 1
ATOM 791 O O . GLY A 1 109 ? -0.653 17.575 14.621 1.00 90.62 109 GLY A O 1
ATOM 792 N N . ARG A 1 110 ? -1.887 18.021 16.439 1.00 95.69 110 ARG A N 1
ATOM 793 C CA . ARG A 1 110 ? -2.290 16.640 16.735 1.00 95.69 110 ARG A CA 1
ATOM 794 C C . ARG A 1 110 ? -3.805 16.516 16.764 1.00 95.69 110 ARG A C 1
ATOM 796 O O . ARG A 1 110 ? -4.488 17.486 17.088 1.00 95.69 110 ARG A O 1
ATOM 803 N N . LEU A 1 111 ? -4.310 15.318 16.494 1.00 96.44 111 LEU A N 1
ATOM 804 C CA . LEU A 1 111 ? -5.700 14.950 16.754 1.00 96.44 111 LEU A CA 1
ATOM 805 C C . LEU A 1 111 ? -5.782 14.238 18.103 1.00 96.44 111 LEU A C 1
ATOM 807 O O . LEU A 1 111 ? -5.005 13.326 18.372 1.00 96.44 111 LEU A O 1
ATOM 811 N N . VAL A 1 112 ? -6.716 14.651 18.949 1.00 96.88 112 VAL A N 1
ATOM 812 C CA . VAL A 1 112 ? -6.964 14.069 20.269 1.00 96.88 112 VAL A CA 1
ATOM 813 C C . VAL A 1 112 ? -8.366 13.476 20.262 1.00 96.88 112 VAL A C 1
ATOM 815 O O . VAL A 1 112 ? -9.342 14.195 20.045 1.00 96.88 112 VAL A O 1
ATOM 818 N N . VAL A 1 113 ? -8.450 12.165 20.475 1.00 96.25 113 VAL A N 1
ATOM 819 C CA . VAL A 1 113 ? -9.699 11.424 20.660 1.00 96.25 113 VAL A CA 1
ATOM 820 C C . VAL A 1 113 ? -9.907 11.205 22.147 1.00 96.25 113 VAL A C 1
ATOM 822 O O . VAL A 1 113 ? -9.024 10.663 22.813 1.00 96.25 113 VAL A O 1
ATOM 825 N N . GLU A 1 114 ? -11.070 11.599 22.655 1.00 97.00 114 GLU A N 1
ATOM 826 C CA . GLU A 1 114 ? -11.417 11.492 24.072 1.00 97.00 114 GLU A CA 1
ATOM 827 C C . GLU A 1 114 ? -12.763 10.790 24.250 1.00 97.00 114 GLU A C 1
ATOM 829 O O . GLU A 1 114 ? -13.761 11.161 23.623 1.00 97.00 114 GLU A O 1
ATOM 834 N N . GLY A 1 115 ? -12.778 9.792 25.135 1.00 96.69 115 GLY A N 1
ATOM 835 C CA . GLY A 1 115 ? -13.989 9.127 25.609 1.00 96.69 115 GLY A CA 1
ATOM 836 C C . GLY A 1 115 ? -14.828 8.454 24.523 1.00 96.69 115 GLY A C 1
ATOM 837 O O . GLY A 1 115 ? -16.046 8.457 24.641 1.00 96.69 115 GLY A O 1
ATOM 838 N N . ALA A 1 116 ? -14.221 7.926 23.458 1.00 96.81 116 ALA A N 1
ATOM 839 C CA . ALA A 1 116 ? -14.952 7.258 22.383 1.00 96.81 116 ALA A CA 1
ATOM 840 C C . ALA A 1 116 ? -15.232 5.780 22.707 1.00 96.81 116 ALA A C 1
ATOM 842 O O . ALA A 1 116 ? -14.447 5.120 23.388 1.00 96.81 116 ALA A O 1
ATOM 843 N N . ASP A 1 117 ? -16.339 5.248 22.200 1.00 94.69 117 ASP A N 1
ATOM 844 C CA . ASP A 1 117 ? -16.624 3.806 22.190 1.00 94.69 117 ASP A CA 1
ATOM 845 C C . ASP A 1 117 ? -15.850 3.111 21.061 1.00 94.69 117 ASP A C 1
ATOM 847 O O . ASP A 1 117 ? -15.311 2.014 21.217 1.00 94.69 117 ASP A O 1
ATOM 851 N N . GLU A 1 118 ? -15.773 3.795 19.921 1.00 96.44 118 GLU A N 1
ATOM 852 C CA . GLU A 1 118 ? -15.111 3.349 18.704 1.00 96.44 118 GLU A CA 1
ATOM 853 C C . GLU A 1 118 ? -14.497 4.557 17.989 1.00 96.44 118 GLU A C 1
ATOM 855 O O . GLU A 1 118 ? -15.099 5.635 17.931 1.00 96.44 118 GLU A O 1
ATOM 860 N N . ALA A 1 119 ? -13.304 4.378 17.430 1.00 97.38 119 ALA A N 1
ATOM 861 C CA . ALA A 1 119 ? -12.647 5.379 16.608 1.00 97.38 119 ALA A CA 1
ATOM 862 C C . ALA A 1 119 ? -12.160 4.766 15.297 1.00 97.38 119 ALA A C 1
ATOM 864 O O . ALA A 1 119 ? -11.474 3.744 15.296 1.00 97.38 119 ALA A O 1
ATOM 865 N N . TRP A 1 120 ? -12.474 5.427 14.189 1.00 97.69 120 TRP A N 1
ATOM 866 C CA . TRP A 1 120 ? -11.995 5.067 12.861 1.00 97.69 120 TRP A CA 1
ATOM 867 C C . TRP A 1 120 ? -10.950 6.060 12.396 1.00 97.69 120 TRP A C 1
ATOM 869 O O . TRP A 1 120 ? -11.123 7.264 12.575 1.00 97.69 120 TRP A O 1
ATOM 879 N N . ILE A 1 121 ? -9.891 5.558 11.779 1.00 97.88 121 ILE A N 1
ATOM 880 C CA . ILE A 1 121 ? -8.797 6.351 11.232 1.00 97.88 121 ILE A CA 1
ATOM 881 C C . ILE A 1 121 ? -8.716 6.034 9.745 1.00 97.88 121 ILE A C 1
ATOM 883 O O . ILE A 1 121 ? -8.539 4.874 9.383 1.00 97.88 121 ILE A O 1
ATOM 887 N N . TYR A 1 122 ? -8.819 7.052 8.898 1.00 98.44 122 TYR A N 1
ATOM 888 C CA . TYR A 1 122 ? -8.642 6.928 7.452 1.00 98.44 122 TYR A CA 1
ATOM 889 C C . TYR A 1 122 ? -7.454 7.766 7.015 1.00 98.44 122 TYR A C 1
ATOM 891 O O . TYR A 1 122 ? -7.357 8.932 7.396 1.00 98.44 122 TYR A O 1
ATOM 899 N N . VAL A 1 123 ? -6.573 7.180 6.211 1.00 98.44 123 VAL A N 1
ATOM 900 C CA . VAL A 1 123 ? -5.369 7.821 5.684 1.00 98.44 123 VAL A CA 1
ATOM 901 C C . VAL A 1 123 ? -5.317 7.628 4.174 1.00 98.44 123 VAL A C 1
ATOM 903 O O . VAL A 1 123 ? -5.446 6.505 3.693 1.00 98.44 123 VAL A O 1
ATOM 906 N N . ALA A 1 124 ? -5.075 8.703 3.431 1.00 98.44 124 ALA A N 1
ATOM 907 C CA . ALA A 1 124 ? -4.730 8.631 2.013 1.00 98.44 124 ALA A CA 1
ATOM 908 C C . ALA A 1 124 ? -3.571 9.570 1.696 1.00 98.44 124 ALA A C 1
ATOM 910 O O . ALA A 1 124 ? -3.396 10.601 2.353 1.00 98.44 124 ALA A O 1
ATOM 911 N N . ALA A 1 125 ? -2.814 9.221 0.660 1.00 97.38 125 ALA A N 1
ATOM 912 C CA . ALA A 1 125 ? -1.741 10.036 0.120 1.00 97.38 125 ALA A CA 1
ATOM 913 C C . ALA A 1 125 ? -1.758 9.974 -1.409 1.00 97.38 125 ALA A C 1
ATOM 915 O O . ALA A 1 125 ? -2.063 8.931 -1.987 1.00 97.38 125 ALA A O 1
ATOM 916 N N . SER A 1 126 ? -1.399 11.084 -2.039 1.00 97.19 126 SER A N 1
ATOM 917 C CA . SER A 1 126 ? -1.299 11.232 -3.488 1.00 97.19 126 SER A CA 1
ATOM 918 C C . SER A 1 126 ? -0.005 11.961 -3.833 1.00 97.19 126 SER A C 1
ATOM 920 O O . SER A 1 126 ? 0.489 12.765 -3.039 1.00 97.19 126 SER A O 1
ATOM 922 N N . THR A 1 127 ? 0.545 11.695 -5.016 1.00 97.12 127 THR A N 1
ATOM 923 C CA . THR A 1 127 ? 1.767 12.343 -5.499 1.00 97.12 127 THR A CA 1
ATOM 924 C C . THR A 1 127 ? 1.594 12.913 -6.902 1.00 97.12 127 THR A C 1
ATOM 926 O O . THR A 1 127 ? 0.679 12.525 -7.628 1.00 97.12 127 THR A O 1
ATOM 929 N N . ASP A 1 128 ? 2.494 13.817 -7.293 1.00 96.31 128 ASP A N 1
ATOM 930 C CA . ASP A 1 128 ? 2.601 14.320 -8.670 1.00 96.31 128 ASP A CA 1
ATOM 931 C C . ASP A 1 128 ? 3.430 13.407 -9.591 1.00 96.31 128 ASP A C 1
ATOM 933 O O . ASP A 1 128 ? 3.729 13.775 -10.728 1.00 96.31 128 ASP A O 1
ATOM 937 N N . TYR A 1 129 ? 3.812 12.211 -9.127 1.00 95.25 129 TYR A N 1
ATOM 938 C CA . TYR A 1 129 ? 4.615 11.289 -9.923 1.00 95.25 129 TYR A CA 1
ATOM 939 C C . TYR A 1 129 ? 3.868 10.881 -11.197 1.00 95.25 129 TYR A C 1
ATOM 941 O O . TYR A 1 129 ? 2.834 10.221 -11.129 1.00 95.25 129 TYR A O 1
ATOM 949 N N . ASP A 1 130 ? 4.440 11.241 -12.349 1.00 90.94 130 ASP A N 1
ATOM 950 C CA . ASP A 1 130 ? 3.892 10.948 -13.680 1.00 90.94 130 ASP A CA 1
ATOM 951 C C . ASP A 1 130 ? 2.509 11.582 -13.928 1.00 90.94 130 ASP A C 1
ATOM 953 O O . ASP A 1 130 ? 1.643 11.019 -14.600 1.00 90.94 130 ASP A O 1
ATOM 957 N N . ARG A 1 131 ? 2.277 12.763 -13.336 1.00 92.31 131 ARG A N 1
ATOM 958 C CA . ARG A 1 131 ? 1.013 13.503 -13.424 1.00 92.31 131 ARG A CA 1
ATOM 959 C C . ARG A 1 131 ? 1.244 14.909 -13.954 1.00 92.31 131 ARG A C 1
ATOM 961 O O . ARG A 1 131 ? 2.142 15.619 -13.510 1.00 92.31 131 ARG A O 1
ATOM 968 N N . GLU A 1 132 ? 0.369 15.334 -14.856 1.00 90.69 132 GLU A N 1
ATOM 969 C CA . GLU A 1 132 ? 0.275 16.727 -15.282 1.00 90.69 132 GLU A CA 1
ATOM 970 C C . GLU A 1 132 ? -0.799 17.468 -14.467 1.00 90.69 132 GLU A C 1
ATOM 972 O O . GLU A 1 132 ? -1.848 16.914 -14.129 1.00 90.69 132 GLU A O 1
ATOM 977 N N . GLY A 1 133 ? -0.552 18.745 -14.168 1.00 93.25 133 GLY A N 1
ATOM 978 C CA . GLY A 1 133 ? -1.484 19.598 -13.428 1.00 93.25 133 GLY A CA 1
ATOM 979 C C . GLY A 1 133 ? -1.537 19.329 -11.918 1.00 93.25 133 GLY A C 1
ATOM 980 O O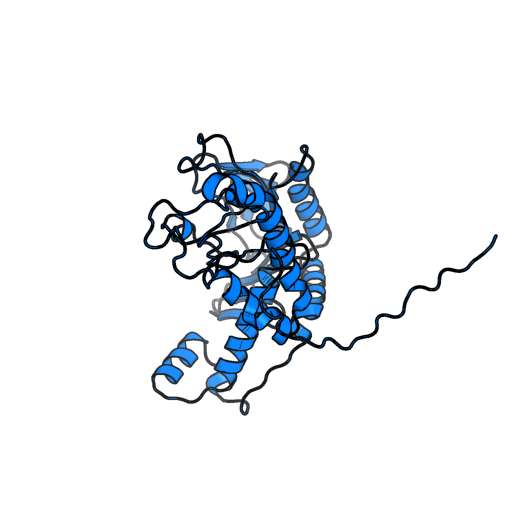 . GLY A 1 133 ? -0.669 18.683 -11.340 1.00 93.25 133 GLY A O 1
ATOM 981 N N . GLU A 1 134 ? -2.566 19.869 -11.259 1.00 95.25 134 GLU A N 1
ATOM 982 C CA . GLU A 1 134 ? -2.651 19.941 -9.786 1.00 95.25 134 GLU A CA 1
ATOM 983 C C . GLU A 1 134 ? -3.811 19.111 -9.197 1.00 95.25 134 GLU A C 1
ATOM 985 O O . GLU A 1 134 ? -4.082 19.184 -7.999 1.00 95.25 134 GLU A O 1
ATOM 990 N N . ALA A 1 135 ? -4.507 18.313 -10.019 1.00 94.56 135 ALA A N 1
ATOM 991 C CA . ALA A 1 135 ? -5.661 17.513 -9.582 1.00 94.56 135 ALA A CA 1
ATOM 992 C C . ALA A 1 135 ? -5.299 16.487 -8.492 1.00 94.56 135 ALA A C 1
ATOM 994 O O . ALA A 1 135 ? -6.076 16.259 -7.567 1.00 94.56 135 ALA A O 1
ATOM 995 N N . TRP A 1 136 ? -4.080 15.942 -8.548 1.00 95.44 136 TRP A N 1
ATOM 996 C CA . TRP A 1 136 ? -3.558 14.977 -7.578 1.00 95.44 136 TRP A CA 1
ATOM 997 C C . TRP A 1 136 ? -3.582 15.497 -6.129 1.00 95.44 136 TRP A C 1
ATOM 999 O O . TRP A 1 136 ? -3.680 14.698 -5.199 1.00 95.44 136 TRP A O 1
ATOM 1009 N N . ARG A 1 137 ? -3.548 16.823 -5.911 1.00 95.81 137 ARG A N 1
ATOM 1010 C CA . ARG A 1 137 ? -3.541 17.423 -4.565 1.00 95.81 137 ARG A CA 1
ATOM 1011 C C . ARG A 1 137 ? -4.824 17.202 -3.776 1.00 95.81 137 ARG A C 1
ATOM 1013 O O . ARG A 1 137 ? -4.791 17.217 -2.550 1.00 95.81 137 ARG A O 1
ATOM 1020 N N . THR A 1 138 ? -5.962 17.069 -4.454 1.00 95.19 138 THR A N 1
ATOM 1021 C CA . THR A 1 138 ? -7.274 16.963 -3.794 1.00 95.19 138 THR A CA 1
ATOM 1022 C C . THR A 1 138 ? -7.789 15.527 -3.726 1.00 95.19 138 THR A C 1
ATOM 1024 O O . THR A 1 138 ? -8.751 15.250 -3.010 1.00 95.19 138 THR A O 1
ATOM 1027 N N . GLU A 1 139 ? -7.130 14.587 -4.407 1.00 96.31 139 GLU A N 1
ATOM 1028 C CA . GLU A 1 139 ? -7.546 13.184 -4.479 1.00 96.31 139 GLU A CA 1
ATOM 1029 C C . GLU A 1 139 ? -7.511 12.482 -3.124 1.00 96.31 139 GLU A C 1
ATOM 1031 O O . GLU A 1 139 ? -8.479 11.806 -2.767 1.00 96.31 139 GLU A O 1
ATOM 1036 N N . CYS A 1 140 ? -6.450 12.688 -2.337 1.00 96.88 140 CYS A N 1
ATOM 1037 C CA . CYS A 1 140 ? -6.333 12.099 -1.005 1.00 96.88 140 CYS A CA 1
ATOM 1038 C C . CYS A 1 140 ? -7.431 12.603 -0.055 1.00 96.88 140 CYS A C 1
ATOM 1040 O O . CYS A 1 140 ? -7.989 11.824 0.717 1.00 96.88 140 CYS A O 1
ATOM 1042 N N . ALA A 1 141 ? -7.787 13.891 -0.137 1.00 96.25 141 ALA A N 1
ATOM 1043 C CA . ALA A 1 141 ? -8.873 14.461 0.654 1.00 96.25 141 ALA A CA 1
ATOM 1044 C C . ALA A 1 141 ? -10.216 13.833 0.262 1.00 96.25 141 ALA A C 1
ATOM 1046 O O . ALA A 1 141 ? -10.934 13.328 1.123 1.00 96.25 141 ALA A O 1
ATOM 1047 N N . ALA A 1 142 ? -10.501 13.759 -1.039 1.00 97.31 142 ALA A N 1
ATOM 1048 C CA . ALA A 1 142 ? -11.737 13.171 -1.538 1.00 97.31 142 ALA A CA 1
ATOM 1049 C C . ALA A 1 142 ? -11.856 11.667 -1.213 1.00 97.31 142 ALA A C 1
ATOM 1051 O O . ALA A 1 142 ? -12.953 11.188 -0.930 1.00 97.31 142 ALA A O 1
ATOM 1052 N N . ALA A 1 143 ? -10.754 10.907 -1.248 1.00 98.25 143 ALA A N 1
ATOM 1053 C CA . ALA A 1 143 ? -10.742 9.489 -0.874 1.00 98.25 143 ALA A CA 1
ATOM 1054 C C . ALA A 1 143 ? -11.091 9.290 0.608 1.00 98.25 143 ALA A C 1
ATOM 1056 O O . ALA A 1 143 ? -11.986 8.511 0.937 1.00 98.25 143 ALA A O 1
ATOM 1057 N N . VAL A 1 144 ? -10.446 10.058 1.489 1.00 97.94 144 VAL A N 1
ATOM 1058 C CA . VAL A 1 144 ? -10.694 10.012 2.935 1.00 97.94 144 VAL A CA 1
ATOM 1059 C C . VAL A 1 144 ? -12.123 10.434 3.281 1.00 97.94 144 VAL A C 1
ATOM 1061 O O . VAL A 1 144 ? -12.776 9.750 4.065 1.00 97.94 144 VAL A O 1
ATOM 1064 N N . GLU A 1 145 ? -12.647 11.491 2.659 1.00 97.06 145 GLU A N 1
ATOM 1065 C CA . GLU A 1 145 ? -14.022 11.955 2.886 1.00 97.06 145 GLU A CA 1
ATOM 1066 C C . GLU A 1 145 ? -15.061 10.907 2.461 1.00 97.06 145 GLU A C 1
ATOM 1068 O O . GLU A 1 145 ? -16.003 10.625 3.209 1.00 97.06 145 GLU A O 1
ATOM 1073 N N . ARG A 1 146 ? -14.873 10.272 1.293 1.00 98.25 146 ARG A N 1
ATOM 1074 C CA . ARG A 1 146 ? -15.748 9.181 0.832 1.00 98.25 146 ARG A CA 1
ATOM 1075 C C . ARG A 1 146 ? -15.692 7.973 1.766 1.00 98.25 146 ARG A C 1
ATOM 1077 O O . ARG A 1 146 ? -16.743 7.433 2.108 1.00 98.25 146 ARG A O 1
ATOM 1084 N N . ALA A 1 147 ? -14.497 7.564 2.192 1.00 98.31 147 ALA A N 1
ATOM 1085 C CA . ALA A 1 147 ? -14.319 6.438 3.108 1.00 98.31 147 ALA A CA 1
ATOM 1086 C C . ALA A 1 147 ? -14.945 6.719 4.484 1.00 98.31 147 ALA A C 1
ATOM 1088 O O . ALA A 1 147 ? -15.663 5.877 5.025 1.00 98.31 147 ALA A O 1
ATOM 1089 N N . ALA A 1 148 ? -14.756 7.928 5.019 1.00 96.69 148 ALA A N 1
ATOM 1090 C CA . ALA A 1 148 ? -15.349 8.346 6.285 1.00 96.69 148 ALA A CA 1
ATOM 1091 C C . ALA A 1 148 ? -16.886 8.373 6.229 1.00 96.69 148 ALA A C 1
ATOM 1093 O O . ALA A 1 148 ? -17.532 7.911 7.171 1.00 96.69 148 ALA A O 1
ATOM 1094 N N . ALA A 1 149 ? -17.470 8.856 5.126 1.00 97.38 149 ALA A N 1
ATOM 1095 C CA . ALA A 1 149 ? -18.919 8.852 4.914 1.00 97.38 149 ALA A CA 1
ATOM 1096 C C . ALA A 1 149 ? -19.494 7.432 4.753 1.00 97.38 149 ALA A C 1
ATOM 1098 O O . ALA A 1 149 ? -20.594 7.154 5.229 1.00 97.38 149 ALA A O 1
ATOM 1099 N N . LYS A 1 150 ? -18.745 6.530 4.106 1.00 97.88 150 LYS A N 1
ATOM 1100 C CA . LYS A 1 150 ? -19.092 5.111 3.926 1.00 97.88 150 LYS A CA 1
ATOM 1101 C C . LYS A 1 150 ? -19.032 4.329 5.249 1.00 97.88 150 LYS A C 1
ATOM 1103 O O . LYS A 1 150 ? -19.870 3.462 5.494 1.00 97.88 150 LYS A O 1
ATOM 1108 N N . GLY A 1 151 ? -18.078 4.670 6.114 1.00 97.88 151 GLY A N 1
ATOM 1109 C CA . GLY A 1 151 ? -17.864 4.041 7.414 1.00 97.88 151 GLY A CA 1
ATOM 1110 C C . GLY A 1 151 ? -17.070 2.734 7.343 1.00 97.88 151 GLY A C 1
ATOM 1111 O O . GLY A 1 151 ? -17.010 2.061 6.313 1.00 97.88 151 GLY A O 1
ATOM 1112 N N . TYR A 1 152 ? -16.464 2.360 8.473 1.00 98.31 152 TYR A N 1
ATOM 1113 C CA . TYR A 1 152 ? -15.394 1.358 8.489 1.00 98.31 152 TYR A CA 1
ATOM 1114 C C . TYR A 1 152 ? -15.874 -0.029 8.067 1.00 98.31 152 TYR A C 1
ATOM 1116 O O . TYR A 1 152 ? -15.229 -0.686 7.258 1.00 98.31 152 TYR A O 1
ATOM 1124 N N . ALA A 1 153 ? -17.044 -0.450 8.557 1.00 98.31 153 ALA A N 1
ATOM 1125 C CA . ALA A 1 153 ? -17.608 -1.759 8.240 1.00 98.31 153 ALA A CA 1
ATOM 1126 C C . ALA A 1 153 ? -17.789 -1.969 6.728 1.00 98.31 153 ALA A C 1
ATOM 1128 O O . ALA A 1 153 ? -17.522 -3.058 6.227 1.00 98.31 153 ALA A O 1
ATOM 1129 N N . LYS A 1 154 ? -18.195 -0.921 6.000 1.00 98.75 154 LYS A N 1
ATOM 1130 C CA . LYS A 1 154 ? -18.408 -1.008 4.556 1.00 98.75 154 LYS A CA 1
ATOM 1131 C C . LYS A 1 154 ? -17.095 -0.914 3.770 1.00 98.75 154 LYS A C 1
ATOM 1133 O O . LYS A 1 154 ? -16.917 -1.680 2.833 1.00 98.75 154 LYS A O 1
ATOM 1138 N N . VAL A 1 155 ? -16.144 -0.076 4.198 1.00 98.88 155 VAL A N 1
ATOM 1139 C CA . VAL A 1 155 ? -14.767 -0.067 3.652 1.00 98.88 155 VAL A CA 1
ATOM 1140 C C . VAL A 1 155 ? -14.097 -1.439 3.817 1.00 98.88 155 VAL A C 1
ATOM 1142 O O . VAL A 1 155 ? -13.467 -1.948 2.896 1.00 98.88 155 VAL A O 1
ATOM 1145 N N . ARG A 1 156 ? -14.276 -2.082 4.975 1.00 98.81 156 ARG A N 1
ATOM 1146 C CA . ARG A 1 156 ? -13.786 -3.439 5.249 1.00 98.81 156 ARG A CA 1
ATOM 1147 C C . ARG A 1 156 ? -14.429 -4.482 4.336 1.00 98.81 156 ARG A C 1
ATOM 1149 O O . ARG A 1 156 ? -13.730 -5.348 3.823 1.00 98.81 156 ARG A O 1
ATOM 1156 N N . GLU A 1 157 ? -15.745 -4.421 4.147 1.00 98.81 157 GLU A N 1
ATOM 1157 C CA . GLU A 1 157 ? -16.462 -5.322 3.237 1.00 98.81 157 GLU A CA 1
ATOM 1158 C C . GLU A 1 157 ? -15.952 -5.183 1.796 1.00 98.81 157 GLU A C 1
ATOM 1160 O O . GLU A 1 157 ? -15.621 -6.189 1.168 1.00 98.81 157 GLU A O 1
ATOM 1165 N N . ASP A 1 158 ? -15.839 -3.947 1.304 1.00 98.81 158 ASP A N 1
ATOM 1166 C CA . ASP A 1 158 ? -15.387 -3.655 -0.057 1.00 98.81 158 ASP A CA 1
ATOM 1167 C C . ASP A 1 158 ? -13.924 -4.098 -0.262 1.00 98.81 158 ASP A C 1
ATOM 1169 O O . ASP A 1 158 ? -13.615 -4.735 -1.270 1.00 98.81 158 ASP A O 1
ATOM 1173 N N . HIS A 1 159 ? -13.050 -3.866 0.728 1.00 98.88 159 HIS A N 1
ATOM 1174 C CA . HIS A 1 159 ? -11.668 -4.369 0.751 1.00 98.88 159 HIS A CA 1
ATOM 1175 C C . HIS A 1 159 ? -11.597 -5.894 0.649 1.00 98.88 159 HIS A C 1
ATOM 1177 O O . HIS A 1 159 ? -10.898 -6.424 -0.212 1.00 98.88 159 HIS A O 1
ATOM 1183 N N . VAL A 1 160 ? -12.321 -6.617 1.509 1.00 98.88 160 VAL A N 1
ATOM 1184 C CA . VAL A 1 160 ? -12.282 -8.089 1.521 1.00 98.88 160 VAL A CA 1
ATOM 1185 C C . VAL A 1 160 ? -12.846 -8.657 0.221 1.00 98.88 160 VAL A C 1
ATOM 1187 O O . VAL A 1 160 ? -12.299 -9.627 -0.307 1.00 98.88 160 VAL A O 1
ATOM 1190 N N . ALA A 1 161 ? -13.920 -8.063 -0.306 1.00 98.81 161 ALA A N 1
ATOM 1191 C CA . ALA A 1 161 ? -14.510 -8.472 -1.574 1.00 98.81 161 ALA A CA 1
ATOM 1192 C C . ALA A 1 161 ? -13.515 -8.308 -2.730 1.00 98.81 161 ALA A C 1
ATOM 1194 O O . ALA A 1 161 ? -13.311 -9.259 -3.484 1.00 98.81 161 ALA A O 1
ATOM 1195 N N . ASP A 1 162 ? -12.859 -7.149 -2.827 1.00 98.81 162 ASP A N 1
ATOM 1196 C CA . ASP A 1 162 ? -11.817 -6.865 -3.816 1.00 98.81 162 ASP A CA 1
ATOM 1197 C C . ASP A 1 162 ? -10.623 -7.825 -3.685 1.00 98.81 162 ASP A C 1
ATOM 1199 O O . ASP A 1 162 ? -10.278 -8.534 -4.635 1.00 98.81 162 ASP A O 1
ATOM 1203 N N . TYR A 1 163 ? -10.041 -7.926 -2.491 1.00 98.81 163 TYR A N 1
ATOM 1204 C CA . TYR A 1 163 ? -8.866 -8.752 -2.220 1.00 98.81 163 TYR A CA 1
ATOM 1205 C C . TYR A 1 163 ? -9.103 -10.235 -2.543 1.00 98.81 163 TYR A C 1
ATOM 1207 O O . TYR A 1 163 ? -8.266 -10.892 -3.177 1.00 98.81 163 TYR A O 1
ATOM 1215 N N . ARG A 1 164 ? -10.273 -10.773 -2.174 1.00 98.31 164 ARG A N 1
ATOM 1216 C CA . ARG A 1 164 ? -10.609 -12.184 -2.418 1.00 98.31 164 ARG A CA 1
ATOM 1217 C C . ARG A 1 164 ? -10.773 -12.522 -3.894 1.00 98.31 164 ARG A C 1
ATOM 1219 O O . ARG A 1 164 ? -10.569 -13.686 -4.243 1.00 98.31 164 ARG A O 1
ATOM 1226 N N . THR A 1 165 ? -11.035 -11.546 -4.772 1.00 98.62 165 THR A N 1
ATOM 1227 C CA . THR A 1 165 ? -11.025 -11.791 -6.228 1.00 98.62 165 THR A CA 1
ATOM 1228 C C . THR A 1 165 ? -9.659 -12.256 -6.742 1.00 98.62 165 THR A C 1
ATOM 1230 O O . THR A 1 165 ? -9.595 -12.930 -7.773 1.00 98.62 165 THR A O 1
ATOM 1233 N N . LEU A 1 166 ? -8.576 -11.920 -6.029 1.00 98.75 166 LEU A N 1
ATOM 1234 C CA . LEU A 1 166 ? -7.200 -12.314 -6.331 1.00 98.75 166 LEU A CA 1
ATOM 1235 C C . LEU A 1 166 ? -6.744 -13.465 -5.431 1.00 98.75 166 LEU A C 1
ATOM 1237 O O . LEU A 1 166 ? -6.321 -14.515 -5.923 1.00 98.75 166 LEU A O 1
ATOM 1241 N N . PHE A 1 167 ? -6.850 -13.300 -4.110 1.00 98.69 167 PHE A N 1
ATOM 1242 C CA . PHE A 1 167 ? -6.307 -14.275 -3.166 1.00 98.69 167 PHE A CA 1
ATOM 1243 C C . PHE A 1 167 ? -7.035 -15.622 -3.240 1.00 98.69 167 PHE A C 1
ATOM 1245 O O . PHE A 1 167 ? -6.374 -16.657 -3.327 1.00 98.69 167 PHE A O 1
ATOM 1252 N N . GLY A 1 168 ? -8.369 -15.612 -3.355 1.00 98.25 168 GLY A N 1
ATOM 1253 C CA . GLY A 1 168 ? -9.211 -16.815 -3.404 1.00 98.25 168 GLY A CA 1
ATOM 1254 C C . GLY A 1 168 ? -9.058 -17.680 -4.663 1.00 98.25 168 GLY A C 1
ATOM 1255 O O . GLY A 1 168 ? -9.708 -18.712 -4.778 1.00 98.25 168 GLY A O 1
ATOM 1256 N N . ARG A 1 169 ? -8.205 -17.290 -5.620 1.00 98.50 169 ARG A N 1
ATOM 1257 C CA . ARG A 1 169 ? -7.935 -18.063 -6.848 1.00 98.50 169 ARG A CA 1
ATOM 1258 C C . ARG A 1 169 ? -7.095 -19.321 -6.622 1.00 98.50 169 ARG A C 1
ATOM 1260 O O . ARG A 1 169 ? -7.064 -20.179 -7.503 1.00 98.50 169 ARG A O 1
ATOM 1267 N N . VAL A 1 170 ? -6.362 -19.396 -5.510 1.00 98.25 170 VAL A N 1
ATOM 1268 C CA . VAL A 1 170 ? -5.493 -20.530 -5.174 1.00 98.25 170 VAL A CA 1
ATOM 1269 C C . VAL A 1 170 ? -5.640 -20.855 -3.697 1.00 98.25 170 VAL A C 1
ATOM 1271 O O . VAL A 1 170 ? -5.342 -20.029 -2.835 1.00 98.25 170 VAL A O 1
ATOM 1274 N N . GLU A 1 171 ? -6.031 -22.091 -3.429 1.00 96.19 171 GLU A N 1
ATOM 1275 C CA . GLU A 1 171 ? -5.959 -22.718 -2.116 1.00 96.19 171 GLU A CA 1
ATOM 1276 C C . GLU A 1 171 ? -4.743 -23.650 -2.093 1.00 96.19 171 GLU A C 1
ATOM 1278 O O . GLU A 1 171 ? -4.436 -24.308 -3.091 1.00 96.19 171 GLU A O 1
ATOM 1283 N N . ALA A 1 172 ? -4.021 -23.671 -0.977 1.00 92.75 172 ALA A N 1
ATOM 1284 C CA . ALA A 1 172 ? -2.829 -24.489 -0.822 1.00 92.75 172 ALA A CA 1
ATOM 1285 C C . ALA A 1 172 ? -2.832 -25.112 0.569 1.00 92.75 172 ALA A C 1
ATOM 1287 O O . ALA A 1 172 ? -2.703 -24.406 1.567 1.00 92.75 172 ALA A O 1
ATOM 1288 N N . THR A 1 173 ? -2.942 -26.434 0.598 1.00 92.56 173 THR A N 1
ATOM 1289 C CA . THR A 1 173 ? -2.907 -27.240 1.816 1.00 92.56 173 THR A CA 1
ATOM 1290 C C . THR A 1 173 ? -1.810 -28.276 1.650 1.00 92.56 173 THR A C 1
ATOM 1292 O O . THR A 1 173 ? -1.758 -28.975 0.638 1.00 92.56 173 THR A O 1
ATOM 1295 N N . LEU A 1 174 ? -0.908 -28.347 2.625 1.00 92.06 174 LEU A N 1
ATOM 1296 C CA . LEU A 1 174 ? 0.176 -29.320 2.674 1.00 92.06 174 LEU A CA 1
ATOM 1297 C C . LEU A 1 174 ? 0.109 -30.019 4.028 1.00 92.06 174 LEU A C 1
ATOM 1299 O O . LEU A 1 174 ? 0.110 -29.344 5.054 1.00 92.06 174 LEU A O 1
ATOM 1303 N N . GLY A 1 175 ? 0.071 -31.352 4.007 1.00 86.38 175 GLY A N 1
ATOM 1304 C CA . GLY A 1 175 ? -0.097 -32.179 5.202 1.00 86.38 175 GLY A CA 1
ATOM 1305 C C . GLY A 1 175 ? -1.496 -32.096 5.821 1.00 86.38 175 GLY A C 1
ATOM 1306 O O . GLY A 1 175 ? -2.375 -31.386 5.332 1.00 86.38 175 GLY A O 1
ATOM 1307 N N . ASP A 1 176 ? -1.687 -32.852 6.898 1.00 79.94 176 ASP A N 1
ATOM 1308 C CA . ASP A 1 176 ? -2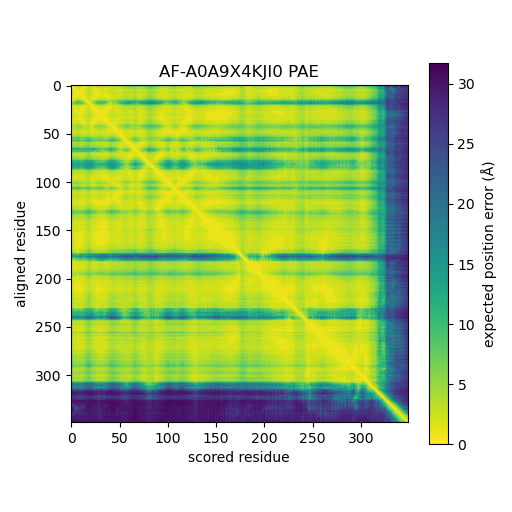.901 -32.803 7.711 1.00 79.94 176 ASP A CA 1
ATOM 1309 C C . ASP A 1 176 ? -2.847 -31.639 8.712 1.00 79.94 176 ASP A C 1
ATOM 1311 O O . ASP A 1 176 ? -1.781 -31.095 9.014 1.00 79.94 176 ASP A O 1
ATOM 1315 N N . ALA A 1 177 ? -4.008 -31.270 9.260 1.00 69.44 177 ALA A N 1
ATOM 1316 C CA . ALA A 1 177 ? -4.091 -30.279 10.326 1.00 69.44 177 ALA A CA 1
ATOM 1317 C C . ALA A 1 177 ? -3.242 -30.725 11.530 1.00 69.44 177 ALA A C 1
ATOM 1319 O O . ALA A 1 177 ? -3.533 -31.736 12.169 1.00 69.44 177 ALA A O 1
ATOM 1320 N N . SER A 1 178 ? -2.186 -29.969 11.829 1.00 68.94 178 SER A N 1
ATOM 1321 C CA . SER A 1 178 ? -1.278 -30.243 12.940 1.00 68.94 178 SER A CA 1
ATOM 1322 C C . SER A 1 178 ? -1.595 -29.359 14.146 1.00 68.94 178 SER A C 1
ATOM 1324 O O . SER A 1 178 ? -2.091 -28.237 14.009 1.00 68.94 178 SER A O 1
ATOM 1326 N N . GLU A 1 179 ? -1.241 -29.829 15.344 1.00 71.00 179 GLU A N 1
ATOM 1327 C CA . GLU A 1 179 ? -1.307 -29.019 16.570 1.00 71.00 179 GLU A CA 1
ATOM 1328 C C . GLU A 1 179 ? -0.438 -27.750 16.482 1.00 71.00 179 GLU A C 1
ATOM 1330 O O . GLU A 1 179 ? -0.685 -26.779 17.190 1.00 71.00 179 GLU A O 1
ATOM 1335 N N . SER A 1 180 ? 0.547 -27.699 15.576 1.00 75.75 180 SER A N 1
ATOM 1336 C CA . SER A 1 180 ? 1.354 -26.497 15.337 1.00 75.75 180 SER A CA 1
ATOM 1337 C C . SER A 1 180 ? 0.539 -25.329 14.774 1.00 75.75 180 SER A C 1
ATOM 1339 O O . SER A 1 180 ? 0.951 -24.182 14.925 1.00 75.75 180 SER A O 1
ATOM 1341 N N . GLY A 1 181 ? -0.624 -25.584 14.160 1.00 76.12 181 GLY A N 1
ATOM 1342 C CA . GLY A 1 181 ? -1.472 -24.549 13.561 1.00 76.12 181 GLY A CA 1
ATOM 1343 C C . GLY A 1 181 ? -2.030 -23.520 14.551 1.00 76.12 181 GLY A C 1
ATOM 1344 O O . GLY A 1 181 ? -2.391 -22.426 14.130 1.00 76.12 181 GLY A O 1
ATOM 1345 N N . VAL A 1 182 ? -2.065 -23.835 15.853 1.00 84.06 182 VAL A N 1
ATOM 1346 C CA . VAL A 1 182 ? -2.514 -22.900 16.905 1.00 84.06 182 VAL A CA 1
ATOM 1347 C C . VAL A 1 182 ? -1.375 -22.097 17.540 1.00 84.06 182 VAL A C 1
ATOM 1349 O O . VAL A 1 182 ? -1.628 -21.223 18.368 1.00 84.06 182 VAL A O 1
ATOM 1352 N N . LEU A 1 183 ? -0.121 -22.394 17.187 1.00 92.12 183 LEU A N 1
ATOM 1353 C CA . LEU A 1 183 ? 1.044 -21.718 17.749 1.00 92.12 183 LEU A CA 1
ATOM 1354 C C . LEU A 1 183 ? 1.344 -20.407 17.012 1.00 92.12 183 LEU A C 1
ATOM 1356 O O . LEU A 1 183 ? 1.150 -20.323 15.794 1.00 92.12 183 LEU A O 1
ATOM 1360 N N . PRO A 1 184 ? 1.913 -19.411 17.712 1.00 94.50 184 PRO A N 1
ATOM 1361 C CA . PRO A 1 184 ? 2.500 -18.240 17.077 1.00 94.50 184 PRO A CA 1
ATOM 1362 C C . PRO A 1 184 ? 3.523 -18.609 15.990 1.00 94.50 184 PRO A C 1
ATOM 1364 O O . PRO A 1 184 ? 4.292 -19.565 16.124 1.00 94.50 184 PRO A O 1
ATOM 1367 N N . THR A 1 185 ? 3.552 -17.841 14.898 1.00 95.31 185 THR A N 1
ATOM 1368 C CA . THR A 1 185 ? 4.414 -18.127 13.737 1.00 95.31 185 THR A CA 1
ATOM 1369 C C . THR A 1 185 ? 5.904 -18.176 14.093 1.00 95.31 185 THR A C 1
ATOM 1371 O O . THR A 1 185 ? 6.645 -18.965 13.516 1.00 95.31 185 THR A O 1
ATOM 1374 N N . ASP A 1 186 ? 6.359 -17.371 15.052 1.00 95.81 186 ASP A N 1
ATOM 1375 C CA . ASP A 1 186 ? 7.735 -17.379 15.559 1.00 95.81 186 ASP A CA 1
ATOM 1376 C C . ASP A 1 186 ? 8.086 -18.680 16.294 1.00 95.81 186 ASP A C 1
ATOM 1378 O O . ASP A 1 186 ? 9.161 -19.239 16.063 1.00 95.81 186 ASP A O 1
ATOM 1382 N N . GLU A 1 187 ? 7.167 -19.224 17.094 1.00 95.69 187 GLU A N 1
ATOM 1383 C CA . GLU A 1 187 ? 7.346 -20.538 17.719 1.00 95.69 187 GLU A CA 1
ATOM 1384 C C . GLU A 1 187 ? 7.376 -21.667 16.684 1.00 95.69 187 GLU A C 1
ATOM 1386 O O . GLU A 1 187 ? 8.244 -22.540 16.756 1.00 95.69 187 GLU A O 1
ATOM 1391 N N . ARG A 1 188 ? 6.480 -21.636 15.687 1.00 95.19 188 ARG A N 1
ATOM 1392 C CA . ARG A 1 188 ? 6.480 -22.616 14.583 1.00 95.19 188 ARG A CA 1
ATOM 1393 C C . ARG A 1 188 ? 7.815 -22.608 13.837 1.00 95.19 188 ARG A C 1
ATOM 1395 O O . ARG A 1 188 ? 8.398 -23.664 13.600 1.00 95.19 188 ARG A O 1
ATOM 1402 N N . MET A 1 189 ? 8.348 -21.418 13.547 1.00 95.50 189 MET A N 1
ATOM 1403 C CA . MET A 1 189 ? 9.669 -21.252 12.932 1.00 95.50 189 MET A CA 1
ATOM 1404 C C . MET A 1 189 ? 10.807 -21.771 13.826 1.00 95.50 189 MET A C 1
ATOM 1406 O O . MET A 1 189 ? 11.759 -22.348 13.300 1.00 95.50 189 MET A O 1
ATOM 1410 N N . SER A 1 190 ? 10.735 -21.588 15.151 1.00 96.62 190 SER A N 1
ATOM 1411 C CA . SER A 1 190 ? 11.730 -22.146 16.084 1.00 96.62 190 SER A CA 1
ATOM 1412 C C . SER A 1 190 ? 11.723 -23.672 16.050 1.00 96.62 190 SER A C 1
ATOM 1414 O O . SER A 1 190 ? 12.765 -24.286 15.832 1.00 96.62 190 SER A O 1
ATOM 1416 N N . ARG A 1 191 ? 10.541 -24.289 16.158 1.00 95.12 191 ARG A N 1
ATOM 1417 C CA . ARG A 1 191 ? 10.392 -25.752 16.120 1.00 95.12 191 ARG A CA 1
ATOM 1418 C C . ARG A 1 191 ? 10.854 -26.346 14.788 1.00 95.12 191 ARG A C 1
ATOM 1420 O O . ARG A 1 191 ? 11.524 -27.375 14.788 1.00 95.12 191 ARG A O 1
ATOM 1427 N N . LEU A 1 192 ? 10.567 -25.681 13.663 1.00 93.94 192 LEU A N 1
ATOM 1428 C CA . LEU A 1 192 ? 11.067 -26.093 12.345 1.00 93.94 192 LEU A CA 1
ATOM 1429 C C . LEU A 1 192 ? 12.606 -26.108 12.304 1.00 93.94 192 LEU A C 1
ATOM 1431 O O . LEU A 1 192 ? 13.203 -27.044 11.778 1.00 93.94 192 LEU A O 1
ATOM 1435 N N . ARG A 1 193 ? 13.270 -25.102 12.895 1.00 95.94 193 ARG A N 1
ATOM 1436 C CA . ARG A 1 193 ? 14.746 -25.060 12.994 1.00 95.94 193 ARG A CA 1
ATOM 1437 C C . ARG A 1 193 ? 15.312 -26.171 13.878 1.00 95.94 193 ARG A C 1
ATOM 1439 O O . ARG A 1 193 ? 16.435 -26.607 13.647 1.00 95.94 193 ARG A O 1
ATOM 1446 N N . GLU A 1 194 ? 14.543 -26.621 14.861 1.00 96.94 194 GLU A N 1
ATOM 1447 C CA . GLU A 1 194 ? 14.877 -27.745 15.743 1.00 96.94 194 GLU A CA 1
ATOM 1448 C C . GLU A 1 194 ? 14.577 -29.117 15.106 1.00 96.94 194 GLU A C 1
ATOM 1450 O O . GLU A 1 194 ? 14.902 -30.149 15.691 1.00 96.94 194 GLU A O 1
ATOM 1455 N N . GLY A 1 195 ? 14.017 -29.144 13.890 1.00 95.00 195 GLY A N 1
ATOM 1456 C CA . GLY A 1 195 ? 13.782 -30.359 13.107 1.00 95.00 195 GLY A CA 1
ATOM 1457 C C . GLY A 1 195 ? 12.356 -30.908 13.170 1.00 95.00 195 GLY A C 1
ATOM 1458 O O . GLY A 1 195 ? 12.122 -32.010 12.675 1.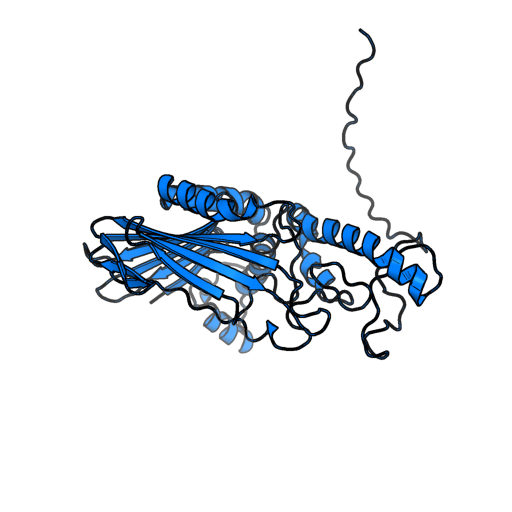00 95.00 195 GLY A O 1
ATOM 1459 N N . ALA A 1 196 ? 11.404 -30.178 13.760 1.00 92.25 196 ALA A N 1
ATOM 1460 C CA . ALA A 1 196 ? 9.990 -30.541 13.683 1.00 92.25 196 ALA A CA 1
ATOM 1461 C C . ALA A 1 196 ? 9.452 -30.376 12.251 1.00 92.25 196 ALA A C 1
ATOM 1463 O O . ALA A 1 196 ? 9.870 -29.471 11.531 1.00 92.25 196 ALA A O 1
ATOM 1464 N N . ASP A 1 197 ? 8.493 -31.217 11.859 1.00 90.62 197 ASP A N 1
ATOM 1465 C CA . ASP A 1 197 ? 7.787 -31.070 10.585 1.00 90.62 197 ASP A CA 1
ATOM 1466 C C . ASP A 1 197 ? 6.583 -30.124 10.736 1.00 90.62 197 ASP A C 1
ATOM 1468 O O . ASP A 1 197 ? 5.807 -30.225 11.691 1.00 90.62 197 ASP A O 1
ATOM 1472 N N . ASP A 1 198 ? 6.428 -29.195 9.793 1.00 92.56 198 ASP A N 1
ATOM 1473 C CA . ASP A 1 198 ? 5.282 -28.282 9.719 1.00 92.56 198 ASP A CA 1
ATOM 1474 C C . ASP A 1 198 ? 4.931 -27.972 8.250 1.00 92.56 198 ASP A C 1
ATOM 1476 O O . ASP A 1 198 ? 5.221 -26.883 7.739 1.00 92.56 198 ASP A O 1
ATOM 1480 N N . PRO A 1 199 ? 4.293 -28.920 7.536 1.00 93.50 199 PRO A N 1
ATOM 1481 C CA . PRO A 1 199 ? 3.875 -28.730 6.146 1.00 93.50 199 PRO A CA 1
ATOM 1482 C C . PRO A 1 199 ? 2.972 -27.498 5.956 1.00 93.50 199 PRO A C 1
ATOM 1484 O O . PRO A 1 199 ? 3.093 -26.768 4.966 1.00 93.50 199 PRO A O 1
ATOM 1487 N N . GLY A 1 200 ? 2.130 -27.201 6.950 1.00 93.56 200 GLY A N 1
ATOM 1488 C CA . GLY A 1 200 ? 1.260 -26.028 6.955 1.00 93.56 200 GLY A CA 1
ATOM 1489 C C . GLY A 1 200 ? 2.024 -24.700 6.978 1.00 93.56 200 GLY A C 1
ATOM 1490 O O . GLY A 1 200 ? 1.520 -23.701 6.469 1.00 93.56 200 GLY A O 1
ATOM 1491 N N . LEU A 1 201 ? 3.241 -24.656 7.529 1.00 94.44 201 LEU A N 1
ATOM 1492 C CA . LEU A 1 201 ? 4.077 -23.450 7.534 1.00 94.44 201 LEU A CA 1
ATOM 1493 C C . LEU A 1 201 ? 4.646 -23.155 6.141 1.00 94.44 201 LEU A C 1
ATOM 1495 O O . LEU A 1 201 ? 4.739 -21.992 5.751 1.00 94.44 201 LEU A O 1
ATOM 1499 N N . PHE A 1 202 ? 4.944 -24.187 5.348 1.00 94.81 202 PHE A N 1
ATOM 1500 C CA . PHE A 1 202 ? 5.331 -24.020 3.944 1.00 94.81 202 PHE A CA 1
ATOM 1501 C C . PHE A 1 202 ? 4.155 -23.555 3.077 1.00 94.81 202 PHE A C 1
ATOM 1503 O O . PHE A 1 202 ? 4.329 -22.675 2.231 1.00 94.81 202 PHE A O 1
ATOM 1510 N N . ALA A 1 203 ? 2.949 -24.084 3.318 1.00 95.44 203 ALA A N 1
ATOM 1511 C CA . ALA A 1 203 ? 1.732 -23.590 2.673 1.00 95.44 203 ALA A CA 1
ATOM 1512 C C . ALA A 1 203 ? 1.467 -22.116 3.032 1.00 95.44 203 ALA A C 1
ATOM 1514 O O . ALA A 1 203 ? 1.189 -21.304 2.146 1.00 95.44 203 ALA A O 1
ATOM 1515 N N . LEU A 1 204 ? 1.647 -21.747 4.308 1.00 95.81 204 LEU A N 1
ATOM 1516 C CA . LEU A 1 204 ? 1.566 -20.362 4.773 1.00 95.81 204 LEU A CA 1
ATOM 1517 C C . LEU A 1 204 ? 2.605 -19.471 4.082 1.00 95.81 204 LEU A C 1
ATOM 1519 O O . LEU A 1 204 ? 2.258 -18.386 3.633 1.00 95.81 204 LEU A O 1
ATOM 1523 N N . PHE A 1 205 ? 3.856 -19.919 3.944 1.00 96.75 205 PHE A N 1
ATOM 1524 C CA . PHE A 1 205 ? 4.909 -19.155 3.268 1.00 96.75 205 PHE A CA 1
ATOM 1525 C C . PHE A 1 205 ? 4.598 -18.922 1.781 1.00 96.75 205 PHE A C 1
ATOM 1527 O O . PHE A 1 205 ? 4.756 -17.807 1.282 1.00 96.75 205 PHE A O 1
ATOM 1534 N N . PHE A 1 206 ? 4.080 -19.939 1.084 1.00 97.69 206 PHE A N 1
ATOM 1535 C CA . PHE A 1 206 ? 3.602 -19.799 -0.294 1.00 97.69 206 PHE A CA 1
ATOM 1536 C C . PHE A 1 206 ? 2.469 -18.767 -0.404 1.00 97.69 206 PHE A C 1
ATOM 1538 O O . PHE A 1 206 ? 2.528 -17.862 -1.242 1.00 97.69 206 PHE A O 1
ATOM 1545 N N . GLN A 1 207 ? 1.459 -18.861 0.467 1.00 98.25 207 GLN A N 1
ATOM 1546 C CA . GLN A 1 207 ? 0.349 -17.907 0.482 1.00 98.25 207 GLN A CA 1
ATOM 1547 C C . GLN A 1 207 ? 0.793 -16.502 0.898 1.00 98.25 207 GLN A C 1
ATOM 1549 O O . GLN A 1 207 ? 0.266 -15.519 0.382 1.00 98.25 207 GLN A O 1
ATOM 1554 N N . TYR A 1 208 ? 1.803 -16.386 1.761 1.00 98.44 208 TYR A N 1
ATOM 1555 C CA . TYR A 1 208 ? 2.380 -15.103 2.139 1.00 98.44 208 TYR A CA 1
ATOM 1556 C C . TYR A 1 208 ? 3.056 -14.419 0.948 1.00 98.44 208 TYR A C 1
ATOM 1558 O O . TYR A 1 208 ? 2.844 -13.229 0.736 1.00 98.44 208 TYR A O 1
ATOM 1566 N N . GLY A 1 209 ? 3.769 -15.170 0.099 1.00 98.19 209 GLY A N 1
ATOM 1567 C CA . GLY A 1 209 ? 4.289 -14.649 -1.169 1.00 98.19 209 GLY A CA 1
ATOM 1568 C C . GLY A 1 209 ? 3.184 -14.079 -2.066 1.00 98.19 209 GLY A C 1
ATOM 1569 O O . GLY A 1 209 ? 3.296 -12.951 -2.543 1.00 98.19 209 GLY A O 1
ATOM 1570 N N . ARG A 1 210 ? 2.068 -14.807 -2.220 1.00 98.56 210 ARG A N 1
ATOM 1571 C CA . ARG A 1 210 ? 0.893 -14.322 -2.970 1.00 98.56 210 ARG A CA 1
ATOM 1572 C C . ARG A 1 210 ? 0.284 -13.065 -2.349 1.00 98.56 210 ARG A C 1
ATOM 1574 O O . ARG A 1 210 ? -0.018 -12.123 -3.078 1.00 98.56 210 ARG A O 1
ATOM 1581 N N . TYR A 1 211 ? 0.133 -13.034 -1.025 1.00 98.69 211 TYR A N 1
ATOM 1582 C CA . TYR A 1 211 ? -0.337 -11.858 -0.291 1.00 98.69 211 TYR A CA 1
ATOM 1583 C C . TYR A 1 211 ? 0.554 -10.640 -0.564 1.00 98.69 211 TYR A C 1
ATOM 1585 O O . TYR A 1 211 ? 0.035 -9.585 -0.918 1.00 98.69 211 TYR A O 1
ATOM 1593 N N . LEU A 1 212 ? 1.882 -10.786 -0.477 1.00 98.50 212 LEU A N 1
ATOM 1594 C CA . LEU A 1 212 ? 2.819 -9.686 -0.720 1.00 98.50 212 LEU A CA 1
ATOM 1595 C C . LEU A 1 212 ? 2.719 -9.160 -2.161 1.00 98.50 212 LEU A C 1
ATOM 1597 O O . LEU A 1 212 ? 2.716 -7.947 -2.370 1.00 98.50 212 LEU A O 1
ATOM 1601 N N . THR A 1 213 ? 2.567 -10.046 -3.152 1.00 98.50 213 THR A N 1
ATOM 1602 C CA . THR A 1 213 ? 2.342 -9.642 -4.548 1.00 98.50 213 THR A CA 1
ATOM 1603 C C . THR A 1 213 ? 1.037 -8.861 -4.711 1.00 98.50 213 THR A C 1
ATOM 1605 O O . THR A 1 213 ? 1.045 -7.806 -5.339 1.00 98.50 213 THR A O 1
ATOM 1608 N N . ILE A 1 214 ? -0.071 -9.331 -4.125 1.00 98.62 214 ILE A N 1
ATOM 1609 C CA . ILE A 1 214 ? -1.367 -8.637 -4.198 1.00 98.62 214 ILE A CA 1
ATOM 1610 C C . ILE A 1 214 ? -1.291 -7.277 -3.497 1.00 98.62 214 ILE A C 1
ATOM 1612 O O . ILE A 1 214 ? -1.749 -6.279 -4.045 1.00 98.62 214 ILE A O 1
ATOM 1616 N N . ALA A 1 215 ? -0.703 -7.225 -2.303 1.00 98.06 215 ALA A N 1
ATOM 1617 C CA . ALA A 1 215 ? -0.632 -6.014 -1.495 1.00 98.06 215 ALA A CA 1
ATOM 1618 C C . ALA A 1 215 ? 0.284 -4.940 -2.106 1.00 98.06 215 ALA A C 1
ATOM 1620 O O . ALA A 1 215 ? 0.023 -3.753 -1.926 1.00 98.06 215 ALA A O 1
ATOM 1621 N N . GLY A 1 216 ? 1.340 -5.337 -2.823 1.00 97.38 216 GLY A N 1
ATOM 1622 C CA . GLY A 1 216 ? 2.317 -4.399 -3.381 1.00 97.38 216 GLY A CA 1
ATOM 1623 C C . GLY A 1 216 ? 2.238 -4.166 -4.895 1.00 97.38 216 GLY A C 1
ATOM 1624 O O . GLY A 1 216 ? 2.814 -3.195 -5.377 1.00 97.38 216 GLY A O 1
ATOM 1625 N N . SER A 1 217 ? 1.552 -5.017 -5.666 1.00 98.12 217 SER A N 1
ATOM 1626 C CA . SER A 1 217 ? 1.480 -4.896 -7.129 1.00 98.12 217 SER A CA 1
ATOM 1627 C C . SER A 1 217 ? 0.084 -5.207 -7.655 1.00 98.12 217 SER A C 1
ATOM 1629 O O . SER A 1 217 ? -0.238 -6.322 -8.054 1.00 98.12 217 SER A O 1
ATOM 1631 N N . ARG A 1 218 ? -0.780 -4.197 -7.657 1.00 98.25 218 ARG A N 1
ATOM 1632 C CA . ARG A 1 218 ? -2.114 -4.266 -8.259 1.00 98.25 218 ARG A CA 1
ATOM 1633 C C . ARG A 1 218 ? -2.032 -3.927 -9.743 1.00 98.25 218 ARG A C 1
ATOM 1635 O O . ARG A 1 218 ? -1.094 -3.274 -10.190 1.00 98.25 218 ARG A O 1
ATOM 1642 N N . ALA A 1 219 ? -3.030 -4.349 -10.516 1.00 98.31 219 ALA A N 1
ATOM 1643 C CA . ALA A 1 219 ? -3.073 -4.124 -11.964 1.00 98.31 219 ALA A CA 1
ATOM 1644 C C . ALA A 1 219 ? -2.865 -2.653 -12.364 1.00 98.31 219 ALA A C 1
ATOM 1646 O O . ALA A 1 219 ? -2.255 -2.370 -13.396 1.00 98.31 219 ALA A O 1
ATOM 1647 N N . ASP A 1 220 ? -3.337 -1.730 -11.533 1.00 97.44 220 ASP A N 1
ATOM 1648 C CA . ASP A 1 220 ? -3.288 -0.277 -11.673 1.00 97.44 220 ASP A CA 1
ATOM 1649 C C . ASP A 1 220 ? -2.166 0.395 -10.859 1.00 97.44 220 ASP A C 1
ATOM 1651 O O . ASP A 1 220 ? -2.057 1.619 -10.878 1.00 97.44 220 ASP A O 1
ATOM 1655 N N . SER A 1 221 ? -1.290 -0.365 -10.189 1.00 97.62 221 SER A N 1
ATOM 1656 C CA . SER A 1 221 ? -0.115 0.210 -9.527 1.00 97.62 221 SER A CA 1
ATOM 1657 C C . SER A 1 221 ? 0.750 0.969 -10.539 1.00 97.62 221 SER A C 1
ATOM 1659 O O . SER A 1 221 ? 1.085 0.453 -11.610 1.00 97.62 221 SER A O 1
ATOM 1661 N N . ALA A 1 222 ? 1.130 2.201 -10.191 1.00 95.50 222 ALA A N 1
ATOM 1662 C CA . ALA A 1 222 ? 1.937 3.064 -11.056 1.00 95.50 222 ALA A CA 1
ATOM 1663 C C . ALA A 1 222 ? 3.341 2.493 -11.317 1.00 95.50 222 ALA A C 1
ATOM 1665 O O . ALA A 1 222 ? 3.918 2.707 -12.379 1.00 95.50 222 ALA A O 1
ATOM 1666 N N . LEU A 1 223 ? 3.870 1.748 -10.347 1.00 96.94 223 LEU A N 1
ATOM 1667 C CA . LEU A 1 223 ? 5.208 1.178 -10.346 1.00 96.94 223 LEU A CA 1
ATOM 1668 C C . LEU A 1 223 ? 5.171 -0.296 -9.904 1.00 96.94 223 LEU A C 1
ATOM 1670 O O . LEU A 1 223 ? 4.264 -0.680 -9.157 1.00 96.94 223 LEU A O 1
ATOM 1674 N N . PRO A 1 224 ? 6.129 -1.130 -10.350 1.00 97.38 224 PRO A N 1
ATOM 1675 C CA . PRO A 1 224 ? 6.286 -2.491 -9.854 1.00 97.38 224 PRO A CA 1
ATOM 1676 C C . PRO A 1 224 ? 6.924 -2.527 -8.458 1.00 97.38 224 PRO A C 1
ATOM 1678 O O . PRO A 1 224 ? 7.423 -1.513 -7.959 1.00 97.38 224 PRO A O 1
ATOM 1681 N N . LEU A 1 225 ? 6.941 -3.720 -7.854 1.00 96.69 225 LEU A N 1
ATOM 1682 C CA . LEU A 1 225 ? 7.623 -4.008 -6.589 1.00 96.69 225 LEU A CA 1
ATOM 1683 C C . LEU A 1 225 ? 9.117 -3.680 -6.703 1.00 96.69 225 LEU A C 1
ATOM 1685 O O . LEU A 1 225 ? 9.801 -4.237 -7.565 1.00 96.69 225 LEU A O 1
ATOM 1689 N N . HIS A 1 226 ? 9.623 -2.822 -5.816 1.00 93.44 226 HIS A N 1
ATOM 1690 C CA . HIS A 1 226 ? 11.064 -2.606 -5.656 1.00 93.44 226 HIS A CA 1
ATOM 1691 C C . HIS A 1 226 ? 11.668 -3.671 -4.722 1.00 93.44 226 HIS A C 1
ATOM 1693 O O . HIS A 1 226 ? 10.981 -4.603 -4.297 1.00 93.44 226 HIS A O 1
ATOM 1699 N N . LEU A 1 227 ? 12.948 -3.545 -4.359 1.00 92.81 227 LEU A N 1
ATOM 1700 C CA . LEU A 1 227 ? 13.667 -4.518 -3.511 1.00 92.81 227 LEU A CA 1
ATOM 1701 C C . LEU A 1 227 ? 12.999 -4.888 -2.169 1.00 92.81 227 LEU A C 1
ATOM 1703 O O . LEU A 1 227 ? 13.294 -5.941 -1.615 1.00 92.81 227 LEU A O 1
ATOM 1707 N N . GLN A 1 228 ? 12.101 -4.050 -1.649 1.00 92.25 228 GLN A N 1
ATOM 1708 C CA . GLN A 1 228 ? 11.361 -4.292 -0.400 1.00 92.25 228 GLN A CA 1
ATOM 1709 C C . GLN A 1 228 ? 9.844 -4.356 -0.642 1.00 92.25 228 GLN A C 1
ATOM 1711 O O . GLN A 1 228 ? 9.037 -4.140 0.261 1.00 92.25 228 GLN A O 1
ATOM 1716 N N . GLY A 1 229 ? 9.431 -4.607 -1.885 1.00 93.00 229 GLY A N 1
ATOM 1717 C CA . GLY A 1 229 ? 8.042 -4.523 -2.311 1.00 93.00 229 GLY A CA 1
ATOM 1718 C C . GLY A 1 229 ? 7.564 -3.076 -2.384 1.00 93.00 229 GLY A C 1
ATOM 1719 O O . GLY A 1 229 ? 7.882 -2.382 -3.346 1.00 93.00 229 GLY A O 1
ATOM 1720 N N . ILE A 1 230 ? 6.798 -2.657 -1.372 1.00 92.75 230 ILE A N 1
ATOM 1721 C CA . ILE A 1 230 ? 6.362 -1.267 -1.131 1.00 92.75 230 ILE A CA 1
ATOM 1722 C C . ILE A 1 230 ? 6.594 -0.826 0.325 1.00 92.75 230 ILE A C 1
ATOM 1724 O O . ILE A 1 230 ? 6.217 0.279 0.717 1.00 92.75 230 ILE A O 1
ATOM 1728 N N . TRP A 1 231 ? 7.155 -1.709 1.156 1.00 92.56 231 TRP A N 1
ATOM 1729 C CA . TRP A 1 231 ? 7.328 -1.483 2.588 1.00 92.56 231 TRP A CA 1
ATOM 1730 C C . TRP A 1 231 ? 8.745 -1.011 2.854 1.00 92.56 231 TRP A C 1
ATOM 1732 O O . TRP A 1 231 ? 9.700 -1.597 2.360 1.00 92.56 231 TRP A O 1
ATOM 1742 N N . ASN A 1 232 ? 8.872 0.066 3.617 1.00 84.19 232 ASN A N 1
ATOM 1743 C CA . ASN A 1 232 ? 10.143 0.726 3.851 1.00 84.19 232 ASN A CA 1
ATOM 1744 C C . ASN A 1 232 ? 10.116 1.366 5.234 1.00 84.19 232 ASN A C 1
ATOM 1746 O O . ASN A 1 232 ? 9.202 2.129 5.548 1.00 84.19 232 ASN A O 1
ATOM 1750 N N . ASP A 1 233 ? 11.099 1.038 6.061 1.00 79.31 233 ASP A N 1
ATOM 1751 C CA . ASP A 1 233 ? 11.203 1.537 7.430 1.00 79.31 233 ASP A CA 1
ATOM 1752 C C . ASP A 1 233 ? 11.797 2.954 7.512 1.00 79.31 233 ASP A C 1
ATOM 1754 O O . ASP A 1 233 ? 11.592 3.650 8.507 1.00 79.31 233 ASP A O 1
ATOM 1758 N N . GLY A 1 234 ? 12.436 3.437 6.441 1.00 75.06 234 GLY A N 1
ATOM 1759 C CA . GLY A 1 234 ? 13.179 4.699 6.429 1.00 75.06 234 GLY A CA 1
ATOM 1760 C C . GLY A 1 234 ? 14.641 4.562 6.879 1.00 75.06 234 GLY A C 1
ATOM 1761 O O . GLY A 1 234 ? 15.347 5.571 7.006 1.00 75.06 234 GLY A O 1
ATOM 1762 N N . GLU A 1 235 ? 15.099 3.334 7.117 1.00 76.06 235 GLU A N 1
ATOM 1763 C CA . GLU A 1 235 ? 16.456 2.981 7.522 1.00 76.06 235 GLU A CA 1
ATOM 1764 C C . GLU A 1 235 ? 17.143 2.281 6.362 1.00 76.06 235 GLU A C 1
ATOM 1766 O O . GLU A 1 235 ? 18.201 2.722 5.907 1.00 76.06 235 GLU A O 1
ATOM 1771 N N . ALA A 1 236 ? 16.513 1.224 5.852 1.00 72.44 236 ALA A N 1
ATOM 1772 C CA . ALA A 1 236 ? 17.060 0.441 4.765 1.00 72.44 236 ALA A CA 1
ATOM 1773 C C . ALA A 1 236 ? 17.232 1.308 3.513 1.00 72.44 236 ALA A C 1
ATOM 1775 O O . ALA A 1 236 ? 18.303 1.286 2.924 1.00 72.44 236 ALA A O 1
ATOM 1776 N N . ASN A 1 237 ? 16.269 2.173 3.180 1.00 71.31 237 ASN A N 1
ATOM 1777 C CA . ASN A 1 237 ? 16.326 3.070 2.012 1.00 71.31 237 ASN A CA 1
ATOM 1778 C C . ASN A 1 237 ? 17.450 4.110 2.013 1.00 71.31 237 ASN A C 1
ATOM 1780 O O . ASN A 1 237 ? 17.708 4.729 0.982 1.00 71.31 237 ASN A O 1
ATOM 1784 N N . ARG A 1 238 ? 18.092 4.335 3.161 1.00 69.62 238 ARG A N 1
ATOM 1785 C CA . ARG A 1 238 ? 19.271 5.202 3.281 1.00 69.62 238 ARG A CA 1
ATOM 1786 C C . ARG A 1 238 ? 20.568 4.452 2.981 1.00 69.62 238 ARG A C 1
ATOM 1788 O O . ARG A 1 238 ? 21.607 5.086 2.817 1.00 69.62 238 ARG A O 1
ATOM 1795 N N . MET A 1 239 ? 20.524 3.123 2.913 1.00 72.88 239 MET A N 1
ATOM 1796 C CA . MET A 1 239 ? 21.642 2.289 2.481 1.00 72.88 239 MET A CA 1
ATOM 1797 C C . MET A 1 239 ? 21.682 2.233 0.952 1.00 72.88 239 MET A C 1
ATOM 1799 O O . MET A 1 239 ? 20.636 2.212 0.301 1.00 72.88 239 MET A O 1
ATOM 1803 N N . ALA A 1 240 ? 22.881 2.172 0.368 1.00 66.44 240 ALA A N 1
ATOM 1804 C CA . ALA A 1 240 ? 23.019 1.877 -1.057 1.00 66.44 240 ALA A CA 1
ATOM 1805 C C . ALA A 1 240 ? 22.371 0.513 -1.380 1.00 66.44 240 ALA A C 1
ATOM 1807 O O . ALA A 1 240 ? 22.481 -0.412 -0.577 1.00 66.44 240 ALA A O 1
ATOM 1808 N N . TRP A 1 241 ? 21.714 0.400 -2.543 1.00 66.44 241 TRP A N 1
ATOM 1809 C CA . TRP A 1 241 ? 21.093 -0.842 -3.049 1.00 66.44 241 TRP A CA 1
ATOM 1810 C C . TRP A 1 241 ? 19.992 -1.444 -2.175 1.00 66.44 241 TRP A C 1
ATOM 1812 O O . TRP A 1 241 ? 19.970 -2.639 -1.893 1.00 66.44 241 TRP A O 1
ATOM 1822 N N . SER A 1 242 ? 19.066 -0.615 -1.717 1.00 69.19 242 SER A N 1
ATOM 1823 C CA . SER A 1 242 ? 18.057 -1.056 -0.753 1.00 69.19 242 SER A CA 1
ATOM 1824 C C . SER A 1 242 ? 16.619 -0.869 -1.220 1.00 69.19 242 SER A C 1
ATOM 1826 O O . SER A 1 242 ? 15.729 -1.516 -0.678 1.00 69.19 242 SER A O 1
ATOM 1828 N N . CYS A 1 243 ? 16.360 0.009 -2.192 1.00 80.75 243 CYS A N 1
ATOM 1829 C CA . CYS A 1 243 ? 15.008 0.410 -2.606 1.00 80.75 243 CYS A CA 1
ATOM 1830 C C . CYS A 1 243 ? 14.901 0.735 -4.107 1.00 80.75 243 CYS A C 1
ATOM 1832 O O . CYS A 1 243 ? 14.000 1.468 -4.511 1.00 80.75 243 CYS A O 1
ATOM 1834 N N . ASP A 1 244 ? 15.825 0.230 -4.925 1.00 88.44 244 ASP A N 1
ATOM 1835 C CA . ASP A 1 244 ? 15.809 0.407 -6.378 1.00 88.44 244 ASP A CA 1
ATOM 1836 C C . ASP A 1 244 ? 15.168 -0.794 -7.097 1.00 88.44 244 ASP A C 1
ATOM 1838 O O . ASP A 1 244 ? 14.575 -1.681 -6.468 1.00 88.44 244 ASP A O 1
ATOM 1842 N N . TYR A 1 245 ? 15.253 -0.787 -8.427 1.00 92.50 245 TYR A N 1
ATOM 1843 C CA . TYR A 1 245 ? 14.962 -1.948 -9.259 1.00 92.50 245 TYR A CA 1
ATOM 1844 C C . TYR A 1 245 ? 16.276 -2.577 -9.701 1.00 92.50 245 TYR A C 1
ATOM 1846 O O . TYR A 1 245 ? 16.890 -2.081 -10.642 1.00 92.50 245 TYR A O 1
ATOM 1854 N N . HIS A 1 246 ? 16.703 -3.656 -9.047 1.00 92.06 246 HIS A N 1
ATOM 1855 C CA . HIS A 1 246 ? 17.835 -4.465 -9.508 1.00 92.06 246 HIS A CA 1
ATOM 1856 C C . HIS A 1 246 ? 17.376 -5.438 -10.598 1.00 92.06 246 HIS A C 1
ATOM 1858 O O . HIS A 1 246 ? 16.485 -6.248 -10.344 1.00 92.06 246 HIS A O 1
ATOM 1864 N N . LEU A 1 247 ? 17.938 -5.316 -11.800 1.00 92.94 247 LEU A N 1
ATOM 1865 C CA . LEU A 1 247 ? 17.496 -5.963 -13.046 1.00 92.94 247 LEU A CA 1
ATOM 1866 C C . LEU A 1 247 ? 18.387 -7.141 -13.480 1.00 92.94 247 LEU A C 1
ATOM 1868 O O . LEU A 1 247 ? 18.308 -7.602 -14.615 1.00 92.94 247 LEU A O 1
ATOM 1872 N N . ASP A 1 248 ? 19.302 -7.586 -12.623 1.00 90.31 248 ASP A N 1
ATOM 1873 C CA . ASP A 1 248 ? 20.160 -8.747 -12.879 1.00 90.31 248 ASP A CA 1
ATOM 1874 C C . ASP A 1 248 ? 19.631 -10.035 -12.220 1.00 90.31 248 ASP A C 1
ATOM 1876 O O . ASP A 1 248 ? 20.031 -11.138 -12.615 1.00 90.31 248 ASP A O 1
ATOM 1880 N N . ILE A 1 249 ? 18.714 -9.909 -11.248 1.00 93.56 249 ILE A N 1
ATOM 1881 C CA . ILE A 1 249 ? 17.945 -11.018 -10.669 1.00 93.56 249 ILE A CA 1
ATOM 1882 C C . ILE A 1 249 ? 16.760 -10.582 -9.788 1.00 93.56 249 ILE A C 1
ATOM 1884 O O . ILE A 1 249 ? 15.751 -11.289 -9.730 1.00 93.56 249 ILE A O 1
ATOM 1888 N N . ASN A 1 250 ? 16.878 -9.495 -9.018 1.00 94.81 250 ASN A N 1
ATOM 1889 C CA . ASN A 1 250 ? 15.956 -9.242 -7.903 1.00 94.81 250 ASN A CA 1
ATOM 1890 C C . ASN A 1 250 ? 14.551 -8.849 -8.366 1.00 94.81 250 ASN A C 1
ATOM 1892 O O . ASN A 1 250 ? 13.557 -9.358 -7.846 1.00 94.81 250 ASN A O 1
ATOM 1896 N N . THR A 1 251 ? 14.465 -7.948 -9.342 1.00 95.38 251 THR A N 1
ATOM 1897 C CA . THR A 1 251 ? 13.190 -7.466 -9.877 1.00 95.38 251 THR A CA 1
ATOM 1898 C C . THR A 1 251 ? 12.490 -8.583 -10.641 1.00 95.38 251 THR A C 1
ATOM 1900 O O . THR A 1 251 ? 11.280 -8.735 -10.529 1.00 95.38 251 THR A O 1
ATOM 1903 N N . GLU A 1 252 ? 13.229 -9.434 -11.347 1.00 96.38 252 GLU A N 1
ATOM 1904 C CA . GLU A 1 252 ? 12.699 -10.640 -11.978 1.00 96.38 252 GLU A CA 1
ATOM 1905 C C . GLU A 1 252 ? 12.163 -11.615 -10.922 1.00 96.38 252 GLU A C 1
ATOM 1907 O O . GLU A 1 252 ? 11.051 -12.132 -11.056 1.00 96.38 252 GLU A O 1
ATOM 1912 N N . MET A 1 253 ? 12.919 -11.822 -9.837 1.00 97.31 253 MET A N 1
ATOM 1913 C CA . MET A 1 253 ? 12.546 -12.725 -8.748 1.00 97.31 253 MET A CA 1
ATOM 1914 C C . MET A 1 253 ? 11.260 -12.294 -8.042 1.00 97.31 253 MET A C 1
ATOM 1916 O O . MET A 1 253 ? 10.443 -13.159 -7.720 1.00 97.31 253 MET A O 1
ATOM 1920 N N . ASN A 1 254 ? 11.033 -10.985 -7.881 1.00 97.44 254 ASN A N 1
ATOM 1921 C CA . ASN A 1 254 ? 9.776 -10.447 -7.349 1.00 97.44 254 ASN A CA 1
ATOM 1922 C C . ASN A 1 254 ? 8.542 -10.953 -8.125 1.00 97.44 254 ASN A C 1
ATOM 1924 O O . ASN A 1 254 ? 7.460 -11.051 -7.546 1.00 97.44 254 ASN A O 1
ATOM 1928 N N . TYR A 1 255 ? 8.698 -11.289 -9.413 1.00 98.06 255 TYR A N 1
ATOM 1929 C CA . TYR A 1 255 ? 7.602 -11.662 -10.313 1.00 98.06 255 TYR A CA 1
ATOM 1930 C C . TYR A 1 255 ? 7.641 -13.112 -10.820 1.00 98.06 255 TYR A C 1
ATOM 1932 O O . TYR A 1 255 ? 6.693 -13.548 -11.477 1.00 98.06 255 TYR A O 1
ATOM 1940 N N . PHE A 1 256 ? 8.666 -13.905 -10.478 1.00 97.12 256 PHE A N 1
ATOM 1941 C CA . PHE A 1 256 ? 8.726 -15.334 -10.823 1.00 97.12 256 PHE A CA 1
ATOM 1942 C C . PHE A 1 256 ? 7.452 -16.120 -10.478 1.00 97.12 256 PHE A C 1
ATOM 1944 O O . PHE A 1 256 ? 6.988 -16.878 -11.337 1.00 97.12 256 PHE A O 1
ATOM 1951 N N . PRO A 1 257 ? 6.854 -15.981 -9.276 1.00 94.81 257 PRO A N 1
ATOM 1952 C CA . PRO A 1 257 ? 5.673 -16.763 -8.945 1.00 94.81 257 PRO A CA 1
ATOM 1953 C C . PRO A 1 257 ? 4.386 -16.179 -9.535 1.00 94.81 257 PRO A C 1
ATOM 1955 O O . PRO A 1 257 ? 3.391 -16.890 -9.564 1.00 94.81 257 PRO A O 1
ATOM 1958 N N . THR A 1 258 ? 4.362 -14.927 -10.003 1.00 97.06 258 THR A N 1
ATOM 1959 C CA . THR A 1 258 ? 3.123 -14.166 -10.241 1.00 97.06 258 THR A CA 1
ATOM 1960 C C . THR A 1 258 ? 2.163 -14.857 -11.210 1.00 97.06 258 THR A C 1
ATOM 1962 O O . THR A 1 258 ? 0.992 -15.063 -10.889 1.00 97.06 258 THR A O 1
ATOM 1965 N N . GLU A 1 259 ? 2.653 -15.295 -12.368 1.00 97.31 259 GLU A N 1
ATOM 1966 C CA . GLU A 1 259 ? 1.827 -16.008 -13.352 1.00 97.31 259 GLU A CA 1
ATOM 1967 C C . GLU A 1 259 ? 1.440 -17.411 -12.864 1.00 97.31 259 GLU A C 1
ATOM 1969 O O . GLU A 1 259 ? 0.277 -17.811 -12.929 1.00 97.31 259 GLU A O 1
ATOM 1974 N N . ALA A 1 260 ? 2.412 -18.157 -12.326 1.00 97.50 260 ALA A N 1
ATOM 1975 C CA . ALA A 1 260 ? 2.207 -19.525 -11.847 1.00 97.50 260 ALA A CA 1
ATOM 1976 C C . ALA A 1 260 ? 1.253 -19.593 -10.640 1.00 97.50 260 ALA A C 1
ATOM 1978 O O . ALA A 1 260 ? 0.534 -20.575 -10.472 1.00 97.50 260 ALA A O 1
ATOM 1979 N N . ALA A 1 261 ? 1.210 -18.535 -9.831 1.00 97.69 261 ALA A N 1
ATOM 1980 C CA . ALA A 1 261 ? 0.360 -18.385 -8.656 1.00 97.69 261 ALA A CA 1
ATOM 1981 C C . ALA A 1 261 ? -0.994 -17.712 -8.962 1.00 97.69 261 ALA A C 1
ATOM 1983 O O . ALA A 1 261 ? -1.698 -17.295 -8.035 1.00 97.69 261 ALA A O 1
ATOM 1984 N N . ASN A 1 262 ? -1.373 -17.638 -10.247 1.00 98.62 262 ASN A N 1
ATOM 1985 C CA . ASN A 1 262 ? -2.664 -17.143 -10.739 1.00 98.62 262 ASN A CA 1
ATOM 1986 C C . ASN A 1 262 ? -2.929 -15.651 -10.436 1.00 98.62 262 ASN A C 1
ATOM 1988 O O . ASN A 1 262 ? -4.056 -15.239 -10.142 1.00 98.62 262 ASN A O 1
ATOM 1992 N N . LEU A 1 263 ? -1.875 -14.834 -10.514 1.00 98.62 263 LEU A N 1
ATOM 1993 C CA . LEU A 1 263 ? -1.886 -13.391 -10.254 1.00 98.62 263 LEU A CA 1
ATOM 1994 C C . LEU A 1 263 ? -1.405 -12.578 -11.469 1.00 98.62 263 LEU A C 1
ATOM 1996 O O . LEU A 1 263 ? -0.771 -11.545 -11.301 1.00 98.62 263 LEU A O 1
ATOM 2000 N N . ALA A 1 264 ? -1.716 -13.011 -12.695 1.00 98.38 264 ALA A N 1
ATOM 2001 C CA . ALA A 1 264 ? -1.302 -12.335 -13.936 1.00 98.38 264 ALA A CA 1
ATOM 2002 C C . ALA A 1 264 ? -1.593 -10.818 -13.946 1.00 98.38 264 ALA A C 1
ATOM 2004 O O . ALA A 1 264 ? -0.783 -10.020 -14.412 1.00 98.38 264 ALA A O 1
ATOM 2005 N N . ASP A 1 265 ? -2.724 -10.401 -13.364 1.00 98.00 265 ASP A N 1
ATOM 2006 C CA . ASP A 1 265 ? -3.104 -8.990 -13.217 1.00 98.00 265 ASP A CA 1
ATOM 2007 C C . ASP A 1 265 ? -2.035 -8.176 -12.464 1.00 98.00 265 ASP A C 1
ATOM 2009 O O . ASP A 1 265 ? -1.726 -7.041 -12.828 1.00 98.00 265 ASP A O 1
ATOM 2013 N N . CYS A 1 266 ? -1.418 -8.780 -11.446 1.00 98.56 266 CYS A N 1
ATOM 2014 C CA . CYS A 1 266 ? -0.362 -8.180 -10.637 1.00 98.56 266 CYS A CA 1
ATOM 2015 C C . CYS A 1 266 ? 0.965 -8.035 -11.391 1.00 98.56 266 CYS A C 1
ATOM 2017 O O . CYS A 1 266 ? 1.856 -7.352 -10.909 1.00 98.56 266 CYS A O 1
ATOM 2019 N N . HIS A 1 267 ? 1.122 -8.653 -12.564 1.00 98.25 267 HIS A N 1
ATOM 2020 C CA . HIS A 1 267 ? 2.330 -8.545 -13.385 1.00 98.25 267 HIS A CA 1
ATOM 2021 C C . HIS A 1 267 ? 2.333 -7.282 -14.264 1.00 98.25 267 HIS A C 1
ATOM 2023 O O . HIS A 1 267 ? 3.386 -6.823 -14.711 1.00 98.25 267 HIS A O 1
ATOM 2029 N N . LEU A 1 268 ? 1.157 -6.686 -14.498 1.00 98.50 268 LEU A N 1
ATOM 2030 C CA . LEU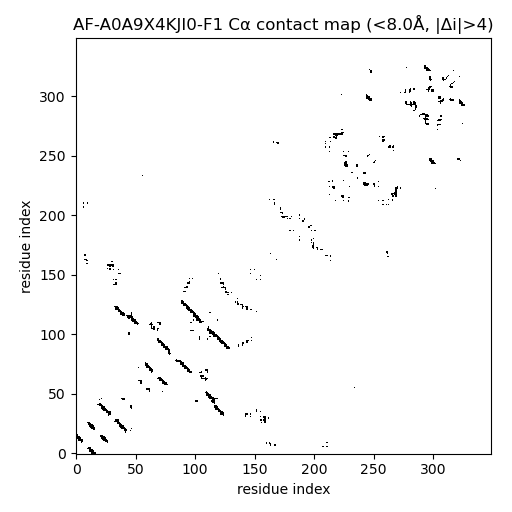 A 1 268 ? 0.984 -5.538 -15.391 1.00 98.50 268 LEU A CA 1
ATOM 2031 C C . LEU A 1 268 ? 1.854 -4.313 -15.040 1.00 98.50 268 LEU A C 1
ATOM 2033 O O . LEU A 1 268 ? 2.364 -3.693 -15.978 1.00 98.50 268 LEU A O 1
ATOM 2037 N N . PRO A 1 269 ? 2.085 -3.953 -13.760 1.00 98.31 269 PRO A N 1
ATOM 2038 C CA . PRO A 1 269 ? 2.990 -2.856 -13.413 1.00 98.31 269 PRO A CA 1
ATOM 2039 C C . PRO A 1 269 ? 4.421 -3.068 -13.911 1.00 98.31 269 PRO A C 1
ATOM 2041 O O . PRO A 1 269 ? 5.025 -2.127 -14.424 1.00 98.31 269 PRO A O 1
ATOM 2044 N N . LEU A 1 270 ? 4.952 -4.296 -13.832 1.00 98.31 270 LEU A N 1
ATOM 2045 C CA . LEU A 1 270 ? 6.292 -4.597 -14.343 1.00 98.31 270 LEU A CA 1
ATOM 2046 C C . LEU A 1 270 ? 6.331 -4.492 -15.867 1.00 98.31 270 LEU A C 1
ATOM 2048 O O . LEU A 1 270 ? 7.264 -3.911 -16.411 1.00 98.31 270 LEU A O 1
ATOM 2052 N N . LEU A 1 271 ? 5.312 -5.004 -16.563 1.00 98.12 271 LEU A N 1
ATOM 2053 C CA . LEU A 1 271 ? 5.265 -4.947 -18.026 1.00 98.12 271 LEU A CA 1
ATOM 2054 C C . LEU A 1 271 ? 5.245 -3.498 -18.538 1.00 98.12 271 LEU A C 1
ATOM 2056 O O . LEU A 1 271 ? 6.033 -3.156 -19.418 1.00 98.12 271 LEU A O 1
ATOM 2060 N N . ARG A 1 272 ? 4.430 -2.624 -17.929 1.00 97.88 272 ARG A N 1
ATOM 2061 C CA . ARG A 1 272 ? 4.436 -1.180 -18.236 1.00 97.88 272 ARG A CA 1
ATOM 2062 C C . ARG A 1 272 ? 5.784 -0.532 -17.924 1.00 97.88 272 ARG A C 1
ATOM 2064 O O . ARG A 1 272 ? 6.261 0.320 -18.670 1.00 97.88 272 ARG A O 1
ATOM 2071 N N . TYR A 1 273 ? 6.418 -0.937 -16.828 1.00 97.81 273 TYR A N 1
ATOM 2072 C CA . TYR A 1 273 ? 7.731 -0.423 -16.461 1.00 97.81 273 TYR A CA 1
ATOM 2073 C C . TYR A 1 273 ? 8.822 -0.847 -17.455 1.00 97.81 273 TYR A C 1
ATOM 2075 O O . TYR A 1 273 ? 9.645 -0.021 -17.843 1.00 97.81 273 TYR A O 1
ATOM 2083 N N . VAL A 1 274 ? 8.789 -2.084 -17.960 1.00 97.62 274 VAL A N 1
ATOM 2084 C CA . VAL A 1 274 ? 9.690 -2.553 -19.028 1.00 97.62 274 VAL A CA 1
ATOM 2085 C C . VAL A 1 274 ? 9.491 -1.753 -20.317 1.00 97.62 274 VAL A C 1
ATOM 2087 O O . VAL A 1 274 ? 10.473 -1.412 -20.973 1.00 97.62 274 VAL A O 1
ATOM 2090 N N . GLU A 1 275 ? 8.256 -1.394 -20.677 1.00 97.50 275 GLU A N 1
ATOM 2091 C CA . GLU A 1 275 ? 7.992 -0.508 -21.821 1.00 97.50 275 GLU A CA 1
ATOM 2092 C C . GLU A 1 275 ? 8.629 0.878 -21.626 1.00 97.50 275 GLU A C 1
ATOM 2094 O O . GLU A 1 275 ? 9.285 1.390 -22.538 1.00 97.50 275 GLU A O 1
ATOM 2099 N N . ARG A 1 276 ? 8.531 1.447 -20.417 1.00 96.12 276 ARG A N 1
ATOM 2100 C CA . ARG A 1 276 ? 9.191 2.712 -20.053 1.00 96.12 276 ARG A CA 1
ATOM 2101 C C . ARG A 1 276 ? 10.717 2.609 -20.131 1.00 96.12 276 ARG A C 1
ATOM 2103 O O . ARG A 1 276 ? 11.364 3.496 -20.692 1.00 96.12 276 ARG A O 1
ATOM 2110 N N . LEU A 1 277 ? 11.300 1.518 -19.628 1.00 96.75 277 LEU A N 1
ATOM 2111 C CA . LEU A 1 277 ? 12.734 1.236 -19.767 1.00 96.75 277 LEU A CA 1
ATOM 2112 C C . LEU A 1 277 ? 13.139 1.101 -21.236 1.00 96.75 277 LEU A C 1
ATOM 2114 O O . LEU A 1 277 ? 14.197 1.589 -21.630 1.00 96.75 277 LEU A O 1
ATOM 2118 N N . ALA A 1 278 ? 12.292 0.492 -22.063 1.00 97.00 278 ALA A N 1
ATOM 2119 C CA . ALA A 1 278 ? 12.554 0.336 -23.484 1.00 97.00 278 ALA A CA 1
ATOM 2120 C C . ALA A 1 278 ? 12.544 1.661 -24.248 1.00 97.00 278 ALA A C 1
ATOM 2122 O O . ALA A 1 278 ? 13.244 1.790 -25.255 1.00 97.00 278 ALA A O 1
ATOM 2123 N N . GLU A 1 279 ? 11.775 2.650 -23.800 1.00 96.88 279 GLU A N 1
ATOM 2124 C CA . GLU A 1 279 ? 11.810 4.002 -24.350 1.00 96.88 279 GLU A CA 1
ATOM 2125 C C . GLU A 1 279 ? 13.059 4.768 -23.890 1.00 96.88 279 GLU A C 1
ATOM 2127 O O . GLU A 1 279 ? 13.830 5.246 -24.731 1.00 96.88 279 GLU A O 1
ATOM 2132 N N . ALA A 1 280 ? 13.317 4.810 -22.579 1.00 94.94 280 ALA A N 1
ATOM 2133 C CA . ALA A 1 280 ? 14.482 5.486 -22.004 1.00 94.94 280 ALA A CA 1
ATOM 2134 C C . ALA A 1 280 ? 15.811 4.896 -22.517 1.00 94.94 280 ALA A C 1
ATOM 2136 O O . ALA A 1 280 ? 16.713 5.618 -22.961 1.00 94.94 280 ALA A O 1
ATOM 2137 N N . GLY A 1 281 ? 15.892 3.567 -22.572 1.00 96.38 281 GLY A N 1
ATOM 2138 C CA . GLY A 1 281 ? 17.072 2.802 -22.962 1.00 96.38 281 GLY A CA 1
ATOM 2139 C C . GLY A 1 281 ? 17.497 2.985 -24.416 1.00 96.38 281 GLY A C 1
ATOM 2140 O O . GLY A 1 281 ? 18.630 2.642 -24.758 1.00 96.38 281 GLY A O 1
ATOM 2141 N N . ARG A 1 282 ? 16.653 3.561 -25.291 1.00 97.25 282 ARG A N 1
ATOM 2142 C CA . ARG A 1 282 ? 17.064 3.889 -26.672 1.00 97.25 282 ARG A CA 1
ATOM 2143 C C . ARG A 1 282 ? 18.164 4.931 -26.709 1.00 97.25 282 ARG A C 1
ATOM 2145 O O . ARG A 1 282 ? 19.063 4.854 -27.546 1.00 97.25 282 ARG A O 1
ATOM 2152 N N . ARG A 1 283 ? 18.091 5.901 -25.794 1.00 95.94 283 ARG A N 1
ATOM 2153 C CA . ARG A 1 283 ? 19.125 6.922 -25.637 1.00 95.94 283 ARG A CA 1
ATOM 2154 C C . ARG A 1 283 ? 20.426 6.275 -25.180 1.00 95.94 283 ARG A C 1
ATOM 2156 O O . ARG A 1 283 ? 21.446 6.483 -25.824 1.00 95.94 283 ARG A O 1
ATOM 2163 N N . THR A 1 284 ? 20.370 5.417 -24.160 1.00 94.25 284 THR A N 1
ATOM 2164 C CA . THR A 1 284 ? 21.548 4.687 -23.674 1.00 94.25 284 THR A CA 1
ATOM 2165 C C . THR A 1 284 ? 22.192 3.837 -24.769 1.00 94.25 284 THR A C 1
ATOM 2167 O O . THR A 1 284 ? 23.403 3.909 -24.952 1.00 94.25 284 THR A O 1
ATOM 2170 N N . ALA A 1 285 ? 21.401 3.080 -25.537 1.00 94.81 285 ALA A N 1
ATOM 2171 C CA . ALA A 1 285 ? 21.916 2.223 -26.607 1.00 94.81 285 ALA A CA 1
ATOM 2172 C C . ALA A 1 285 ? 22.690 3.018 -27.672 1.00 94.81 285 ALA A C 1
ATOM 2174 O O . ALA A 1 285 ? 23.775 2.616 -28.098 1.00 94.81 285 ALA A O 1
ATOM 2175 N N . ARG A 1 286 ? 22.160 4.180 -28.067 1.00 96.50 286 ARG A N 1
ATOM 2176 C CA . ARG A 1 286 ? 22.821 5.076 -29.016 1.00 96.50 286 ARG A CA 1
ATOM 2177 C C . ARG A 1 286 ? 24.074 5.711 -28.415 1.00 96.50 286 ARG A C 1
ATOM 2179 O O . ARG A 1 286 ? 25.117 5.689 -29.058 1.00 96.50 286 ARG A O 1
ATOM 2186 N N . ASP A 1 287 ? 23.965 6.274 -27.216 1.00 95.00 287 ASP A N 1
ATOM 2187 C CA . ASP A 1 287 ? 25.000 7.141 -26.649 1.00 95.00 287 ASP A CA 1
ATOM 2188 C C . ASP A 1 287 ? 26.217 6.340 -26.144 1.00 95.00 287 ASP A C 1
ATOM 2190 O O . ASP A 1 287 ? 27.346 6.798 -26.299 1.00 95.00 287 ASP A O 1
ATOM 2194 N N . PHE A 1 288 ? 26.016 5.131 -25.601 1.00 91.19 288 PHE A N 1
ATOM 2195 C CA . PHE A 1 288 ? 27.105 4.288 -25.079 1.00 91.19 288 PHE A CA 1
ATOM 2196 C C . PHE A 1 288 ? 27.620 3.244 -26.074 1.00 91.19 288 PHE A C 1
ATOM 2198 O O . PHE A 1 288 ? 28.777 2.840 -25.982 1.00 91.19 288 PHE A O 1
ATOM 2205 N N . TYR A 1 289 ? 26.785 2.802 -27.021 1.00 93.19 289 TYR A N 1
ATOM 2206 C CA . TYR A 1 289 ? 27.124 1.679 -27.903 1.00 93.19 289 TYR A CA 1
ATOM 2207 C C . TYR A 1 289 ? 26.996 1.988 -29.397 1.00 93.19 289 TYR A C 1
ATOM 2209 O O . TYR A 1 289 ? 27.293 1.120 -30.216 1.00 93.19 289 TYR A O 1
ATOM 2217 N N . GLY A 1 290 ? 26.529 3.181 -29.787 1.00 95.12 290 GLY A N 1
ATOM 2218 C CA . GLY A 1 290 ? 26.244 3.499 -31.193 1.00 95.12 290 GLY A CA 1
ATOM 2219 C C . GLY A 1 290 ? 25.216 2.553 -31.824 1.00 95.12 290 GLY A C 1
ATOM 2220 O O . GLY A 1 290 ? 25.150 2.427 -33.047 1.00 95.12 290 GLY A O 1
ATOM 2221 N N . ALA A 1 291 ? 24.440 1.849 -30.996 1.00 94.94 291 ALA A N 1
ATOM 2222 C CA . ALA A 1 291 ? 23.613 0.735 -31.415 1.00 94.94 291 ALA A CA 1
ATOM 2223 C C . ALA A 1 291 ? 22.150 1.165 -31.522 1.00 94.94 291 ALA A C 1
ATOM 2225 O O . ALA A 1 291 ? 21.651 1.949 -30.708 1.00 94.94 291 ALA A O 1
ATOM 2226 N N . PRO A 1 292 ? 21.411 0.636 -32.503 1.00 92.50 292 PRO A N 1
ATOM 2227 C CA . PRO A 1 292 ? 19.992 0.879 -32.566 1.00 92.50 292 PRO A CA 1
ATOM 2228 C C . PRO A 1 292 ? 19.309 -0.099 -31.583 1.00 92.50 292 PRO A C 1
ATOM 2230 O O . PRO A 1 292 ? 19.735 -1.239 -31.441 1.00 92.50 292 PRO A O 1
ATOM 2233 N N . GLY A 1 293 ? 18.217 0.295 -30.922 1.00 96.00 293 GLY A N 1
ATOM 2234 C CA . GLY A 1 293 ? 17.505 -0.576 -29.967 1.00 96.00 293 GLY A CA 1
ATOM 2235 C C . GLY A 1 293 ? 17.354 0.101 -28.637 1.00 96.00 293 GLY A C 1
ATOM 2236 O O . GLY A 1 293 ? 17.252 1.321 -28.621 1.00 96.00 293 GLY A O 1
ATOM 2237 N N . TRP A 1 294 ? 17.303 -0.685 -27.573 1.00 97.25 294 TRP A N 1
ATOM 2238 C CA . TRP A 1 294 ? 17.303 -0.195 -26.206 1.00 97.25 294 TRP A CA 1
ATOM 2239 C C . TRP A 1 294 ? 18.096 -1.150 -25.319 1.00 97.25 294 TRP A C 1
ATOM 2241 O O . TRP A 1 294 ? 18.230 -2.332 -25.647 1.00 97.25 294 TRP A O 1
ATOM 2251 N N . VAL A 1 295 ? 18.637 -0.609 -24.233 1.00 95.06 295 VAL A N 1
ATOM 2252 C CA . VAL A 1 295 ? 19.407 -1.341 -23.230 1.00 95.06 295 VAL A CA 1
ATOM 2253 C C . VAL A 1 295 ? 19.134 -0.727 -21.860 1.00 95.06 295 VAL A C 1
ATOM 2255 O O . VAL A 1 295 ? 19.044 0.497 -21.748 1.00 95.06 295 VAL A O 1
ATOM 2258 N N . ALA A 1 296 ? 19.008 -1.571 -20.844 1.00 94.00 296 ALA A N 1
ATOM 2259 C CA . ALA A 1 296 ? 19.075 -1.212 -19.430 1.00 94.00 296 ALA A CA 1
ATOM 2260 C C . ALA A 1 296 ? 20.156 -2.070 -18.752 1.00 94.00 296 ALA A C 1
ATOM 2262 O O . ALA A 1 296 ? 20.519 -3.121 -19.280 1.00 94.00 296 ALA A O 1
ATOM 2263 N N . HIS A 1 297 ? 20.683 -1.606 -17.621 1.00 92.38 297 HIS A N 1
ATOM 2264 C CA . HIS A 1 297 ? 21.775 -2.260 -16.889 1.00 92.38 297 HIS A CA 1
ATOM 2265 C C . HIS A 1 297 ? 21.290 -2.739 -15.512 1.00 92.38 297 HIS A C 1
ATOM 2267 O O . HIS A 1 297 ? 20.092 -2.760 -15.253 1.00 92.38 297 HIS A O 1
ATOM 2273 N N . VAL A 1 298 ? 22.226 -3.099 -14.630 1.00 89.50 298 VAL A N 1
ATOM 2274 C CA . VAL A 1 298 ? 21.987 -3.807 -13.361 1.00 89.50 298 VAL A CA 1
ATOM 2275 C C . VAL A 1 298 ? 20.974 -3.148 -12.426 1.00 89.50 298 VAL A C 1
ATOM 2277 O O . VAL A 1 298 ? 20.308 -3.856 -11.683 1.00 89.50 298 VAL A O 1
ATOM 2280 N N . PHE A 1 299 ? 20.798 -1.829 -12.465 1.00 88.69 299 PHE A N 1
ATOM 2281 C CA . PHE A 1 299 ? 19.806 -1.157 -11.632 1.00 88.69 299 PHE A CA 1
ATOM 2282 C C . PHE A 1 299 ? 19.079 -0.043 -12.380 1.00 88.69 299 PHE A C 1
ATOM 2284 O O . PHE A 1 299 ? 19.616 0.590 -13.293 1.00 88.69 299 PHE A O 1
ATOM 2291 N N . SER A 1 300 ? 17.849 0.218 -11.952 1.00 92.00 300 SER A N 1
ATOM 2292 C CA . SER A 1 300 ? 17.016 1.315 -12.420 1.00 92.00 300 SER A CA 1
ATOM 2293 C C . SER A 1 300 ? 16.229 1.952 -11.273 1.00 92.00 300 SER A C 1
ATOM 2295 O O . SER A 1 300 ? 16.286 1.520 -10.126 1.00 92.00 300 SER A O 1
ATOM 2297 N N . ASN A 1 301 ? 15.494 3.016 -11.574 1.00 90.56 301 ASN A N 1
ATOM 2298 C CA . ASN A 1 301 ? 14.697 3.774 -10.614 1.00 90.56 301 ASN A CA 1
ATOM 2299 C C . ASN A 1 301 ? 13.309 4.090 -11.186 1.00 90.56 301 ASN A C 1
ATOM 2301 O O . ASN A 1 301 ? 13.017 3.799 -12.348 1.00 90.56 301 ASN A O 1
ATOM 2305 N N . ALA A 1 302 ? 12.453 4.736 -10.395 1.00 91.88 302 ALA A N 1
ATOM 2306 C CA . ALA A 1 302 ? 11.101 5.102 -10.818 1.00 91.88 302 ALA A CA 1
ATOM 2307 C C . ALA A 1 302 ? 11.051 5.929 -12.123 1.00 91.88 302 ALA A C 1
ATOM 2309 O O . ALA A 1 302 ? 10.036 5.934 -12.810 1.00 91.88 302 ALA A O 1
ATOM 2310 N N . TRP A 1 303 ? 12.132 6.606 -12.512 1.00 90.38 303 TRP A N 1
ATOM 2311 C CA . TRP A 1 303 ? 12.186 7.434 -13.722 1.00 90.38 303 TRP A CA 1
ATOM 2312 C C . TRP A 1 303 ? 12.761 6.707 -14.943 1.00 90.38 303 TRP A C 1
ATOM 2314 O O . TRP A 1 303 ? 12.860 7.310 -16.009 1.00 90.38 303 TRP A O 1
ATOM 2324 N N . GLY A 1 304 ? 13.090 5.419 -14.820 1.00 90.06 304 GLY A N 1
ATOM 2325 C CA . GLY A 1 304 ? 13.624 4.614 -15.916 1.00 90.06 304 GLY A CA 1
ATOM 2326 C C . GLY A 1 304 ? 15.093 4.911 -16.207 1.00 90.06 304 GLY A C 1
ATOM 2327 O O . GLY A 1 304 ? 15.477 5.087 -17.360 1.00 90.06 304 GLY A O 1
ATOM 2328 N N . PHE A 1 305 ? 15.927 5.002 -15.169 1.00 91.25 305 PHE A N 1
ATOM 2329 C CA . PHE A 1 305 ? 17.377 5.093 -15.333 1.00 91.25 305 PHE A CA 1
ATOM 2330 C C . PHE A 1 305 ? 17.935 3.847 -16.039 1.00 91.25 305 PHE A C 1
ATOM 2332 O O . PHE A 1 305 ? 17.780 2.733 -15.548 1.00 91.25 305 PHE A O 1
ATOM 2339 N N . THR A 1 306 ? 18.580 4.027 -17.191 1.00 93.56 306 THR A N 1
ATOM 2340 C CA . THR A 1 306 ? 19.077 2.915 -18.024 1.00 93.56 306 THR A CA 1
ATOM 2341 C C . THR A 1 306 ? 20.576 2.960 -18.299 1.00 93.56 306 THR A C 1
ATOM 2343 O O . THR A 1 306 ? 21.096 2.052 -18.943 1.00 93.56 306 THR A O 1
ATOM 2346 N N . ALA A 1 307 ? 21.286 4.008 -17.873 1.00 90.06 307 ALA A N 1
ATOM 2347 C CA . ALA A 1 307 ? 22.729 4.137 -18.081 1.00 90.06 307 ALA A CA 1
ATOM 2348 C C . ALA A 1 307 ? 23.522 3.095 -17.261 1.00 90.06 307 ALA A C 1
ATOM 2350 O O . ALA A 1 307 ? 23.016 2.606 -16.251 1.00 90.06 307 ALA A O 1
ATOM 2351 N N . PRO A 1 308 ? 24.751 2.736 -17.676 1.00 86.56 308 PRO A N 1
ATOM 2352 C CA . PRO A 1 308 ? 25.599 1.851 -16.885 1.00 86.56 308 PRO A CA 1
ATOM 2353 C C . PRO A 1 308 ? 25.966 2.490 -15.540 1.00 86.56 308 PRO A C 1
ATOM 2355 O O . PRO A 1 308 ? 26.084 3.712 -15.419 1.00 86.56 308 PRO A O 1
ATOM 2358 N N . GLY A 1 309 ? 26.173 1.647 -14.531 1.00 79.44 309 GLY A N 1
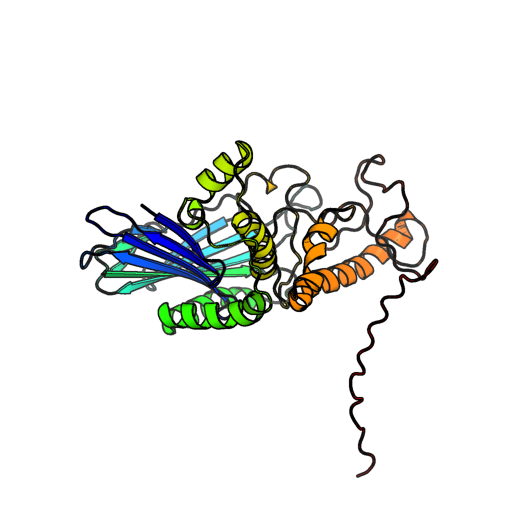ATOM 2359 C CA . GLY A 1 309 ? 26.600 2.086 -13.204 1.00 79.44 309 GLY A CA 1
ATOM 2360 C C . GLY A 1 309 ? 28.023 2.652 -13.174 1.00 79.44 309 GLY A C 1
ATOM 2361 O O . GLY A 1 309 ? 28.823 2.457 -14.088 1.00 79.44 309 GLY A O 1
ATOM 2362 N N . TRP A 1 310 ? 28.363 3.326 -12.074 1.00 73.81 310 TRP A N 1
ATOM 2363 C CA . TRP A 1 310 ? 29.625 4.064 -11.911 1.00 73.81 310 TRP A CA 1
ATOM 2364 C C . TRP A 1 310 ? 30.887 3.193 -11.777 1.00 73.81 310 TRP A C 1
ATOM 2366 O O . TRP A 1 310 ? 32.003 3.713 -11.823 1.00 73.81 310 TRP A O 1
ATOM 2376 N N . HIS A 1 311 ? 30.750 1.872 -11.645 1.00 70.38 311 HIS A N 1
ATOM 2377 C CA . HIS A 1 311 ? 31.877 0.940 -11.637 1.00 70.38 311 HIS A CA 1
ATOM 2378 C C . HIS A 1 311 ? 31.681 -0.189 -12.637 1.00 70.38 311 HIS A C 1
ATOM 2380 O O . HIS A 1 311 ? 30.645 -0.839 -12.671 1.00 70.38 311 HIS A O 1
ATOM 2386 N N . TYR A 1 312 ? 32.731 -0.491 -13.395 1.00 64.12 312 TYR A N 1
ATOM 2387 C CA . TYR A 1 312 ? 32.690 -1.498 -14.453 1.00 64.12 312 TYR A CA 1
ATOM 2388 C C . TYR A 1 312 ? 32.443 -2.935 -13.958 1.00 64.12 312 TYR A C 1
ATOM 2390 O O . TYR A 1 312 ? 31.907 -3.743 -14.702 1.00 64.12 312 TYR A O 1
ATOM 2398 N N . SER A 1 313 ? 32.838 -3.290 -12.729 1.00 67.50 313 SER A N 1
ATOM 2399 C CA . SER A 1 313 ? 32.731 -4.676 -12.236 1.00 67.50 313 SER A CA 1
ATOM 2400 C C . SER A 1 313 ? 31.296 -5.155 -12.005 1.00 67.50 313 SER A C 1
ATOM 2402 O O . SER A 1 313 ? 31.079 -6.362 -11.999 1.00 67.50 313 SER A O 1
ATOM 2404 N N . TRP A 1 314 ? 30.351 -4.234 -11.825 1.00 64.25 314 TRP A N 1
ATOM 2405 C CA . TRP A 1 314 ? 28.941 -4.537 -11.559 1.00 64.25 314 TRP A CA 1
ATOM 2406 C C . TRP A 1 314 ? 27.976 -3.594 -12.289 1.00 64.25 314 TRP A C 1
ATOM 2408 O O . TRP A 1 314 ? 26.861 -3.976 -12.587 1.00 64.25 314 TRP A O 1
ATOM 2418 N N . GLY A 1 315 ? 28.379 -2.367 -12.620 1.00 55.47 315 GLY A N 1
ATOM 2419 C CA . GLY A 1 315 ? 27.535 -1.388 -13.310 1.00 55.47 315 GLY A CA 1
ATOM 2420 C C . GLY A 1 315 ? 27.492 -1.552 -14.830 1.00 55.47 315 GLY A C 1
ATOM 2421 O O . GLY A 1 315 ? 26.530 -1.118 -15.461 1.00 55.47 315 GLY A O 1
ATOM 2422 N N . ALA A 1 316 ? 28.517 -2.178 -15.415 1.00 60.59 316 ALA A N 1
ATOM 2423 C CA . ALA A 1 316 ? 28.520 -2.642 -16.796 1.00 60.59 316 ALA A CA 1
ATOM 2424 C C . ALA A 1 316 ? 28.390 -4.164 -16.756 1.00 60.59 316 ALA A C 1
ATOM 2426 O O . ALA A 1 316 ? 29.309 -4.866 -16.337 1.00 60.59 316 ALA A O 1
ATOM 2427 N N . GLU A 1 317 ? 27.225 -4.677 -17.125 1.00 55.53 317 GLU A N 1
ATOM 2428 C CA . GLU A 1 317 ? 26.965 -6.107 -17.050 1.00 55.53 317 GLU A CA 1
ATOM 2429 C C . GLU A 1 317 ? 27.916 -6.868 -17.989 1.00 55.53 317 GLU A C 1
ATOM 2431 O O . GLU A 1 317 ? 27.966 -6.606 -19.193 1.00 55.53 317 GLU A O 1
ATOM 2436 N N . ARG A 1 318 ? 28.720 -7.786 -17.434 1.00 44.06 318 ARG A N 1
ATOM 2437 C CA . ARG A 1 318 ? 29.778 -8.491 -18.182 1.00 44.06 318 ARG A CA 1
ATOM 2438 C C . ARG A 1 318 ? 29.255 -9.559 -19.151 1.00 44.06 318 ARG A C 1
ATOM 2440 O O . ARG A 1 318 ? 29.972 -9.893 -20.089 1.00 44.06 318 ARG A O 1
ATOM 2447 N N . ASP A 1 319 ? 28.019 -10.035 -18.974 1.00 40.75 319 ASP A N 1
ATOM 2448 C CA . ASP A 1 319 ? 27.559 -11.300 -19.573 1.00 40.75 319 ASP A CA 1
ATOM 2449 C C . ASP A 1 319 ? 26.361 -11.185 -20.540 1.00 40.75 319 ASP A C 1
ATOM 2451 O O . ASP A 1 319 ? 25.730 -12.187 -20.876 1.00 40.75 319 ASP A O 1
ATOM 2455 N N . GLY A 1 320 ? 26.041 -9.988 -21.047 1.00 40.66 320 GLY A N 1
ATOM 2456 C CA . GLY A 1 320 ? 25.059 -9.840 -22.136 1.00 40.66 320 GLY A CA 1
ATOM 2457 C C . GLY A 1 320 ? 23.609 -10.191 -21.767 1.00 40.66 320 GLY A C 1
ATOM 2458 O O . GLY A 1 320 ? 22.804 -10.468 -22.655 1.00 40.66 320 GLY A O 1
ATOM 2459 N N . ARG A 1 321 ? 23.277 -10.168 -20.471 1.00 42.75 321 ARG A N 1
ATOM 2460 C CA . ARG A 1 321 ? 21.913 -10.282 -19.928 1.00 42.75 321 ARG A CA 1
ATOM 2461 C C . ARG A 1 321 ? 21.202 -8.939 -19.761 1.00 42.75 321 ARG A C 1
ATOM 2463 O O . ARG A 1 321 ? 20.080 -8.924 -19.264 1.00 42.75 321 ARG A O 1
ATOM 2470 N N . ALA A 1 322 ? 21.796 -7.861 -20.274 1.00 46.25 322 ALA A N 1
ATOM 2471 C CA . ALA A 1 322 ? 21.141 -6.568 -20.342 1.00 46.25 322 ALA A CA 1
ATOM 2472 C C . ALA A 1 322 ? 19.754 -6.767 -20.952 1.00 46.25 322 ALA A C 1
ATOM 2474 O O . ALA A 1 322 ? 19.624 -7.474 -21.960 1.00 46.25 322 ALA A O 1
ATOM 2475 N N . VAL A 1 323 ? 18.718 -6.178 -20.350 1.00 45.69 323 VAL A N 1
ATOM 2476 C CA . VAL A 1 323 ? 17.372 -6.251 -20.920 1.00 45.69 323 VAL A CA 1
ATOM 2477 C C . VAL A 1 323 ? 17.430 -5.517 -22.261 1.00 45.69 323 VAL A C 1
ATOM 2479 O O . VAL A 1 323 ? 17.441 -4.290 -22.334 1.00 45.69 323 VAL A O 1
ATOM 2482 N N . ALA A 1 324 ? 17.611 -6.289 -23.328 1.00 42.69 324 ALA A N 1
ATOM 2483 C CA . ALA A 1 324 ? 17.938 -5.804 -24.655 1.00 42.69 324 ALA A CA 1
ATOM 2484 C C . ALA A 1 324 ? 16.879 -6.313 -25.626 1.00 42.69 324 ALA A C 1
ATOM 2486 O O . ALA A 1 324 ? 16.777 -7.504 -25.923 1.00 42.69 324 ALA A O 1
ATOM 2487 N N . GLY A 1 325 ? 16.067 -5.397 -26.145 1.00 40.03 325 GLY A N 1
ATOM 2488 C CA . GLY A 1 325 ? 15.086 -5.707 -27.177 1.00 40.03 325 GLY A CA 1
ATOM 2489 C C . GLY A 1 325 ? 15.561 -5.276 -28.559 1.00 40.03 325 GLY A C 1
ATOM 2490 O O . GLY A 1 325 ? 15.253 -4.168 -28.994 1.00 40.03 325 GLY A O 1
ATOM 2491 N N . ARG A 1 326 ? 16.229 -6.180 -29.285 1.00 41.72 326 ARG A N 1
ATOM 2492 C CA . ARG A 1 326 ? 16.167 -6.305 -30.756 1.00 41.72 326 ARG A CA 1
ATOM 2493 C C . ARG A 1 326 ? 16.290 -7.783 -31.116 1.00 41.72 326 ARG A C 1
ATOM 2495 O O . ARG A 1 326 ? 17.121 -8.482 -30.561 1.00 41.72 326 ARG A O 1
ATOM 2502 N N . ALA A 1 327 ? 15.408 -8.273 -31.981 1.00 36.44 327 ALA A N 1
ATOM 2503 C CA . ALA A 1 327 ? 15.155 -9.696 -32.202 1.00 36.44 327 ALA A CA 1
ATOM 2504 C C . ALA A 1 327 ? 16.401 -10.626 -32.284 1.00 36.44 327 ALA A C 1
ATOM 2506 O O . ALA A 1 327 ? 17.148 -10.567 -33.253 1.00 36.44 327 ALA A O 1
ATOM 2507 N N . ALA A 1 328 ? 16.451 -11.560 -31.316 1.00 27.88 328 ALA A N 1
ATOM 2508 C CA . ALA A 1 328 ? 16.879 -12.976 -31.330 1.00 27.88 328 ALA A CA 1
ATOM 2509 C C . ALA A 1 328 ? 18.379 -13.365 -31.446 1.00 27.88 328 ALA A C 1
ATOM 2511 O O . ALA A 1 328 ? 19.099 -12.897 -32.322 1.00 27.88 328 ALA A O 1
ATOM 2512 N N . PRO A 1 329 ? 18.788 -14.394 -30.666 1.00 28.38 329 PRO A N 1
ATOM 2513 C CA . PRO A 1 329 ? 18.646 -15.757 -31.189 1.00 28.38 329 PRO A CA 1
ATOM 2514 C C . PRO A 1 329 ? 17.757 -16.680 -30.327 1.00 28.38 329 PRO A C 1
ATOM 2516 O O . PRO A 1 329 ? 17.961 -16.855 -29.135 1.00 28.38 329 PRO A O 1
ATOM 2519 N N . ARG A 1 330 ? 16.806 -17.329 -31.020 1.00 21.80 330 ARG A N 1
ATOM 2520 C CA . ARG A 1 330 ? 15.850 -18.389 -30.622 1.00 21.80 330 ARG A CA 1
ATOM 2521 C C . ARG A 1 330 ? 14.810 -18.060 -29.522 1.00 21.80 330 ARG A C 1
ATOM 2523 O O . ARG A 1 330 ? 15.147 -17.977 -28.350 1.00 21.80 330 ARG A O 1
ATOM 2530 N N . PRO A 1 331 ? 13.508 -17.989 -29.878 1.00 27.62 331 PRO A N 1
ATOM 2531 C CA . PRO A 1 331 ? 12.436 -17.786 -28.910 1.00 27.62 331 PRO A CA 1
ATOM 2532 C C . PRO A 1 331 ? 12.235 -19.035 -28.047 1.00 27.62 331 PRO A C 1
ATOM 2534 O O . PRO A 1 331 ? 12.073 -20.144 -28.570 1.00 27.62 331 PRO A O 1
ATOM 2537 N N . LEU A 1 332 ? 12.146 -18.840 -26.732 1.00 23.45 332 LEU A N 1
ATOM 2538 C CA . LEU A 1 332 ? 11.473 -19.784 -25.850 1.00 23.45 332 LEU A CA 1
ATOM 2539 C C . LEU A 1 332 ? 10.018 -19.890 -26.342 1.00 23.45 332 LEU A C 1
ATOM 2541 O O . LEU A 1 332 ? 9.237 -18.942 -26.256 1.00 23.45 332 LEU A O 1
ATOM 2545 N N . ARG A 1 333 ? 9.658 -21.019 -26.957 1.00 20.80 333 ARG A N 1
ATOM 2546 C CA . ARG A 1 333 ? 8.289 -21.278 -27.419 1.00 20.80 333 ARG A CA 1
ATOM 2547 C C . ARG A 1 333 ? 7.387 -21.540 -26.212 1.00 20.80 333 ARG A C 1
ATOM 2549 O O . ARG A 1 333 ? 7.147 -22.693 -25.869 1.00 20.80 333 ARG A O 1
ATOM 2556 N N . ILE A 1 334 ? 6.807 -20.493 -25.636 1.00 24.44 334 ILE A N 1
ATOM 2557 C CA . ILE A 1 334 ? 5.586 -20.627 -24.836 1.00 24.44 334 ILE A CA 1
ATOM 2558 C C . ILE A 1 334 ? 4.422 -20.752 -25.827 1.00 24.44 334 ILE A C 1
ATOM 2560 O O . ILE A 1 334 ? 3.977 -19.780 -26.435 1.00 24.44 334 ILE A O 1
ATOM 2564 N N . ARG A 1 335 ? 3.946 -21.981 -26.061 1.00 20.50 335 ARG A N 1
ATOM 2565 C CA . ARG A 1 335 ? 2.696 -22.220 -26.798 1.00 20.50 335 ARG A CA 1
ATOM 2566 C C . ARG A 1 335 ? 1.511 -21.893 -25.886 1.00 20.50 335 ARG A C 1
ATOM 2568 O O . ARG A 1 335 ? 0.911 -22.793 -25.310 1.00 20.50 335 ARG A O 1
ATOM 2575 N N . ALA A 1 336 ? 1.120 -20.626 -25.821 1.00 24.59 336 ALA A N 1
ATOM 2576 C CA . ALA A 1 336 ? -0.206 -20.252 -25.343 1.00 24.59 336 ALA A CA 1
ATOM 2577 C C . ALA A 1 336 ? -1.237 -20.580 -26.440 1.00 24.59 336 ALA A C 1
ATOM 2579 O O . ALA A 1 336 ? -1.474 -19.805 -27.365 1.00 24.59 336 ALA A O 1
ATOM 2580 N N . ARG A 1 337 ? -1.844 -21.773 -26.388 1.00 25.58 337 ARG A N 1
ATOM 2581 C CA . ARG A 1 337 ? -3.083 -22.034 -27.133 1.00 25.58 337 ARG A CA 1
ATOM 2582 C C . ARG A 1 337 ? -4.248 -21.456 -26.334 1.00 25.58 337 ARG A C 1
ATOM 2584 O O . ARG A 1 337 ? -4.819 -22.145 -25.499 1.00 25.58 337 ARG A O 1
ATOM 2591 N N . ARG A 1 338 ? -4.663 -20.230 -26.647 1.00 28.31 338 ARG A N 1
ATOM 2592 C CA . ARG A 1 338 ? -6.041 -19.796 -26.391 1.00 28.31 338 ARG A CA 1
ATOM 2593 C C . ARG A 1 338 ? -6.492 -18.873 -27.516 1.00 28.31 338 ARG A C 1
ATOM 2595 O O . ARG A 1 338 ? -5.973 -17.779 -27.694 1.00 28.31 338 ARG A O 1
ATOM 2602 N N . ARG A 1 339 ? -7.426 -19.375 -28.327 1.00 28.98 339 ARG A N 1
ATOM 2603 C CA . ARG A 1 339 ? -8.164 -18.585 -29.314 1.00 28.98 339 ARG A CA 1
ATOM 2604 C C . ARG A 1 339 ? -9.016 -17.577 -28.545 1.00 28.98 339 ARG A C 1
ATOM 2606 O O . ARG A 1 339 ? -9.962 -17.984 -27.880 1.00 28.98 339 ARG A O 1
ATOM 2613 N N . LEU A 1 340 ? -8.699 -16.293 -28.654 1.00 31.53 340 LEU A N 1
ATOM 2614 C CA . LEU A 1 340 ? -9.690 -15.243 -28.439 1.00 31.53 340 LEU A CA 1
ATOM 2615 C C . LEU A 1 340 ? -10.585 -15.200 -29.694 1.00 31.53 340 LEU A C 1
ATOM 2617 O O . LEU A 1 340 ? -10.046 -15.200 -30.807 1.00 31.53 340 LEU A O 1
ATOM 2621 N N . PRO A 1 341 ? -11.924 -15.234 -29.572 1.00 31.14 341 PRO A N 1
ATOM 2622 C CA . PRO A 1 341 ? -12.800 -15.072 -30.722 1.00 31.14 341 PRO A CA 1
ATOM 2623 C C . PRO A 1 341 ? -12.647 -13.655 -31.279 1.00 31.14 341 PRO A C 1
ATOM 2625 O O . PRO A 1 341 ? -12.804 -12.672 -30.559 1.00 31.14 341 PRO A O 1
ATOM 2628 N N . ALA A 1 342 ? -12.340 -13.560 -32.572 1.00 33.31 342 ALA A N 1
ATOM 2629 C CA . ALA A 1 342 ? -12.318 -12.298 -33.292 1.00 33.31 342 ALA A CA 1
ATOM 2630 C C . ALA A 1 342 ? -13.703 -11.635 -33.241 1.00 33.31 342 ALA A C 1
ATOM 2632 O O . ALA A 1 342 ? -14.717 -12.268 -33.551 1.00 33.31 342 ALA A O 1
ATOM 2633 N N . ALA A 1 343 ? -13.732 -10.350 -32.886 1.00 35.50 343 ALA A N 1
ATOM 2634 C CA . ALA A 1 343 ? -14.903 -9.504 -33.045 1.00 35.50 343 ALA A CA 1
ATOM 2635 C C . ALA A 1 343 ? -15.325 -9.505 -34.524 1.00 35.50 343 ALA A C 1
ATOM 2637 O O . ALA A 1 343 ? -14.559 -9.114 -35.410 1.00 35.50 343 ALA A O 1
ATOM 2638 N N . LYS A 1 344 ? -16.545 -9.977 -34.798 1.00 33.78 344 LYS A N 1
ATOM 2639 C CA . LYS A 1 344 ? -17.165 -9.878 -36.120 1.00 33.78 344 LYS A CA 1
ATOM 2640 C C . LYS A 1 344 ? -17.363 -8.398 -36.449 1.00 33.78 344 LYS A C 1
ATOM 2642 O O . LYS A 1 344 ? -18.189 -7.733 -35.834 1.00 33.78 344 LYS A O 1
ATOM 2647 N N . ARG A 1 345 ? -16.638 -7.901 -37.452 1.00 34.88 345 ARG A N 1
ATOM 2648 C CA . ARG A 1 345 ? -17.061 -6.720 -38.210 1.00 34.88 345 ARG A CA 1
ATOM 2649 C C . ARG A 1 345 ? -18.332 -7.090 -38.974 1.00 34.88 345 ARG A C 1
ATOM 2651 O O . ARG A 1 345 ? -18.320 -8.040 -39.754 1.00 34.88 345 ARG A O 1
ATOM 2658 N N . VAL A 1 346 ? -19.411 -6.357 -38.730 1.00 37.94 346 VAL A N 1
ATOM 2659 C CA . VAL A 1 346 ? -20.616 -6.364 -39.567 1.00 37.94 346 VAL A CA 1
ATOM 2660 C C . VAL A 1 346 ? -20.367 -5.398 -40.732 1.00 37.94 346 VAL A C 1
ATOM 2662 O O . VAL A 1 346 ? -19.984 -4.257 -40.469 1.00 37.94 346 VAL A O 1
ATOM 2665 N N . PRO A 1 347 ? -20.519 -5.811 -42.001 1.00 32.16 347 PRO A N 1
ATOM 2666 C CA . PRO A 1 347 ? -20.469 -4.895 -43.132 1.00 32.16 347 PRO A CA 1
ATOM 2667 C C . PRO A 1 347 ? -21.865 -4.337 -43.457 1.00 32.16 347 PRO A C 1
ATOM 2669 O O . PRO A 1 347 ? -22.811 -5.106 -43.601 1.00 32.16 347 PRO A O 1
ATOM 2672 N N . GLY A 1 348 ? -21.949 -3.018 -43.655 1.00 40.59 348 GLY A N 1
ATOM 2673 C CA . GLY A 1 348 ? -22.984 -2.363 -44.464 1.00 40.59 348 GLY A CA 1
ATOM 2674 C C . GLY A 1 348 ? -24.226 -1.837 -43.736 1.00 40.59 348 GLY A C 1
ATOM 2675 O O . GLY A 1 348 ? -25.187 -2.577 -43.548 1.00 40.59 348 GLY A O 1
ATOM 2676 N N . ALA A 1 349 ? -24.213 -0.536 -43.438 1.00 37.12 349 ALA A N 1
ATOM 2677 C CA . ALA A 1 349 ? -25.267 0.438 -43.748 1.00 37.12 349 ALA A CA 1
ATOM 2678 C C . ALA A 1 349 ? -24.638 1.837 -43.719 1.00 37.12 349 ALA A C 1
ATOM 2680 O O . ALA A 1 349 ? -23.898 2.105 -42.743 1.00 37.12 349 ALA A O 1
#

Solvent-accessible surface area (backbone atoms only — not comparable to full-atom values): 19563 Å² total; per-residue (Å²): 105,51,74,50,71,42,78,83,55,60,34,37,39,35,37,45,77,55,94,56,34,41,35,38,39,38,38,73,24,75,79,58,56,30,37,40,35,42,38,36,29,73,35,86,39,55,34,63,52,76,49,72,78,84,65,96,50,94,51,44,50,61,44,35,38,62,89,77,36,33,35,39,36,42,38,49,56,56,46,64,90,91,42,88,52,73,56,70,35,45,36,30,29,29,38,42,61,50,52,42,86,35,46,65,41,35,57,96,51,18,41,38,37,44,39,8,33,32,38,37,40,30,35,16,68,28,50,49,71,96,53,82,84,70,67,47,66,51,49,15,51,53,28,35,52,52,47,63,74,62,28,67,73,52,52,52,50,46,26,32,57,57,51,34,72,53,57,69,72,58,87,70,85,34,78,74,96,52,85,64,75,80,50,58,69,70,58,48,53,50,41,43,75,74,68,49,89,56,48,53,57,55,30,47,51,56,51,46,53,52,48,52,45,57,77,39,16,39,59,81,35,93,51,48,51,32,73,50,42,78,62,79,88,76,57,57,65,74,42,86,94,39,64,40,36,36,59,79,52,58,44,57,57,78,48,64,55,34,59,84,65,64,34,57,58,38,48,43,14,46,56,55,48,51,53,47,32,48,59,48,1,28,56,38,20,38,76,79,65,74,36,90,48,23,30,34,31,39,47,32,49,101,86,32,50,23,59,65,47,99,42,68,93,60,17,40,68,89,79,79,71,48,64,59,66,69,92,78,88,77,80,83,82,76,82,80,88,72,89,74,83,77,82,79,80,81,84,89,134

Organism: NCBI:txid425004

Radius of gyration: 24.2 Å; Cα contacts (8 Å, |Δi|>4): 618; chains: 1; bounding box: 58×56×76 Å

pLDDT: mean 87.11, std 18.93, range [20.5, 98.88]

Mean predicted aligned error: 8.22 Å

Nearest PDB structures (foldseek):
  7kmq-assembly1_B  TM=9.368E-01  e=9.983E-24  Xanthomonas citri pv. citri str. 306
  7kmq-assembly1_A  TM=9.203E-01  e=2.715E-23  Xanthomonas citri pv. citri str. 306
  2rdy-assembly1_B  TM=8.775E-01  e=3.239E-23  Halalkalibacterium halodurans C-125
  7znz-assembly1_A  TM=8.798E-01  e=1.683E-22  Akkermansia muciniphila ATCC BAA-835
  7zo0-assembly1_A  TM=8.757E-01  e=1.683E-22  Akkermansia muciniphila ATCC BAA-835

Foldseek 3Di:
DDWDQDLLQRKTWDFDPDQFGKIKIWHCFPLLQKTKMKIATPDQLSDKDKAADDDPDPFKDKAADQVQLKIKMKGWDADDPPDVRPDGKIKIKIKHKDFANWDWGDDPRMIITGRGRMMMIIMHMFMCQVHDDDPRNCVNVVSRVVDVVCDDVNSSVNRSVVSCVQLVPDDDDFDDDDPCVPDDLVVVVVVVVVPDDDRVNVSVVVSVLSSLLVVQFALPDQAAQFQPRPDDPPPQVVDPPRGWHFPPPRSVVSCVCCVVSVNVSSCNRVVVLVVQLFVVQQCQCCPVPVHGGGWAFRTDHSNNDRHFDPDCVGSVDPPPSTPTDDDDDDDPDPPPPDDDDDDDDDDDD

InterPro domains:
  IPR008928 Six-hairpin glycosidase superfamily [SSF48208] (135-322)
  IPR027414 Glycosyl hydrolase family 95, N-terminal domain [PF14498] (2-131)
  IPR054363 Glycosyl hydrolase family 95, catalytic domain [PF22124] (151-320)

Secondary structure (DSSP, 8-state):
-EEEEETTTTEEEEE--STT--EEEEEEETTTTEEEEEEE-SSTT-EEEEE----SSTTEEEEEETTTTEEEEEEEEE-SSSS-SS-EEEEEEEEEEEEESSEEEEETTEEEEEEESEEEEEEEEEE-TT--SSTHHHHHHHHHHHHHHH-HHHHHHHHHHHHHHHHTT-----SS--GGGGS-HHHHHHHHHTT---HHHHHHHHHHHHHHHHHH--TT-SS--BTTBT---SSGGGSTTSSSEETTTHHHHHHTTTTTTT-GGGGHHHHHHHHHHHHHHHHHHHHHH--SS-B--SEE-TT---SPPSSTTTTS-TTS-S-B-S--S----------PPPP-PPP--

Sequence (349 aa):
MTRELDLETALYAFSSDDRTGIRREALASHADGVIAGSLTSARAGGVSFTLALEGRTERFTSTADPATGVLSFAGRATETMHSDGQCGVRAEGRVQVVARGGRVTARGGRLVVEGADEAWIYVAASTDYDREGEAWRTECAAAVERAAAKGYAKVREDHVADYRTLFGRVEATLGDASESGVLPTDERMSRLREGADDPGLFALFFQYGRYLTIAGSRADSALPLHLQGIWNDGEANRMAWSCDYHLDINTEMNYFPTEAANLADCHLPLLRYVERLAEAGRRTARDFYGAPGWVAHVFSNAWGFTAPGWHYSWGAERDGRAVAGRAAPRPLRIRARRRLPAAKRVPGA